Protein AF-A0A7J5RNW6-F1 (afdb_monomer_lite)

Radius of gyration: 23.26 Å; chains: 1; bounding box: 45×47×60 Å

Sequence (204 aa):
MGNYSLQKYKGTATRHTCPKCGDRHSFVYYVDENNVPLHPSVGRCNHESGCGYHYTPKEYFQEHPEHRTTNDFSFDRQRAEQKKVKQQSKPTAIGYIPPHYVEKSQSERSNFFRFLFTLLTSYYGDKAKEVLKRLLEEYRLGATRDGSVIFWQIDRTGKVRTGKVMQYNPEDGHRIKGGQTSAVNWIHSILKKQRVLAEDWQLS

Organism: Phocaeicola vulgatus (NCBI:txid821)

Secondary structure (DSSP, 8-state):
----EEPPP-SGGG-B--TTT--TT-EEEEE-TTS-BS-TT-EEES-TTTT--EE-HHHHHHH-GGGS--------S--------------PPPP-B-THHHHHHB-TTSHHHHHHHHHHHHHHGGGHHHHHHHHHHHTT-EE-TTS-EEEEEE-TTS-EEEEEEE-B-TTT-PBP--STT-S--BHHHHHHHTTSS-TT----

Structure (mmCIF, N/CA/C/O backbone):
data_AF-A0A7J5RNW6-F1
#
_entry.id   AF-A0A7J5RNW6-F1
#
loop_
_atom_site.group_PDB
_atom_site.id
_atom_site.type_symbol
_atom_site.label_atom_id
_atom_site.label_alt_id
_atom_site.label_comp_id
_atom_site.label_asym_id
_atom_site.label_entity_id
_atom_site.label_seq_id
_atom_site.pdbx_PDB_ins_code
_atom_site.Cartn_x
_atom_site.Cartn_y
_atom_site.Cartn_z
_atom_site.occupancy
_atom_site.B_iso_or_equiv
_atom_site.auth_seq_id
_atom_site.auth_comp_id
_atom_site.auth_asym_id
_atom_site.auth_atom_id
_atom_site.pdbx_PDB_model_num
ATOM 1 N N . MET A 1 1 ? 25.479 -2.190 -27.897 1.00 54.31 1 MET A N 1
ATOM 2 C CA . MET A 1 1 ? 24.777 -1.094 -27.191 1.00 54.31 1 MET A CA 1
ATOM 3 C C . MET A 1 1 ? 25.380 -0.981 -25.805 1.00 54.31 1 MET A C 1
ATOM 5 O O . MET A 1 1 ? 25.435 -1.999 -25.127 1.00 54.31 1 MET A O 1
ATOM 9 N N . GLY A 1 2 ? 25.873 0.200 -25.422 1.00 62.69 2 GLY A N 1
ATOM 10 C CA . GLY A 1 2 ? 26.336 0.437 -24.051 1.00 62.69 2 GLY A CA 1
ATOM 11 C C . GLY A 1 2 ? 25.192 0.230 -23.057 1.00 62.69 2 GLY A C 1
ATOM 12 O O . GLY A 1 2 ? 24.031 0.494 -23.381 1.00 62.69 2 GLY A O 1
ATOM 13 N N . ASN A 1 3 ? 25.500 -0.303 -21.879 1.00 82.00 3 ASN A N 1
ATOM 14 C CA . ASN A 1 3 ? 24.497 -0.566 -20.858 1.00 82.00 3 ASN A CA 1
ATOM 15 C C . ASN A 1 3 ? 24.204 0.734 -20.092 1.00 82.00 3 ASN A C 1
ATOM 17 O O . ASN A 1 3 ? 25.040 1.207 -19.328 1.00 82.00 3 ASN A O 1
ATOM 21 N N . TYR A 1 4 ? 23.029 1.328 -20.316 1.00 89.06 4 TYR A N 1
ATOM 22 C CA . TYR A 1 4 ? 22.599 2.539 -19.613 1.00 89.06 4 TYR A CA 1
ATOM 23 C C . TYR A 1 4 ? 21.701 2.181 -18.431 1.00 89.06 4 TYR A C 1
ATOM 25 O O . TYR A 1 4 ? 20.749 1.408 -18.564 1.00 89.06 4 TYR A O 1
ATOM 33 N N . SER A 1 5 ? 21.955 2.794 -17.279 1.00 91.06 5 SER A N 1
ATOM 34 C CA . SER A 1 5 ? 21.171 2.586 -16.058 1.00 91.06 5 SER A CA 1
ATOM 35 C C . SER A 1 5 ? 20.744 3.915 -15.441 1.00 91.06 5 SER A C 1
ATOM 37 O O . SER A 1 5 ? 21.334 4.955 -15.716 1.00 91.06 5 SER A O 1
ATOM 39 N N . LEU A 1 6 ? 19.686 3.911 -14.628 1.00 92.38 6 LEU A N 1
ATOM 40 C CA . LEU A 1 6 ? 19.272 5.124 -13.920 1.00 92.38 6 LEU A CA 1
ATOM 41 C C . LEU A 1 6 ? 20.334 5.518 -12.887 1.00 92.38 6 LEU A C 1
ATOM 43 O O . LEU A 1 6 ? 20.787 4.680 -12.102 1.00 92.38 6 LEU A O 1
ATOM 47 N N . GLN A 1 7 ? 20.687 6.804 -12.864 1.00 91.69 7 GLN A N 1
ATOM 48 C CA . GLN A 1 7 ? 21.681 7.350 -11.946 1.00 91.69 7 GLN A CA 1
ATOM 49 C C . GLN A 1 7 ? 21.338 7.006 -10.487 1.00 91.69 7 GLN A C 1
ATOM 51 O O . GLN A 1 7 ? 20.263 7.334 -9.969 1.00 91.69 7 GLN A O 1
ATOM 56 N N . LYS A 1 8 ? 22.280 6.356 -9.795 1.00 91.31 8 LYS A N 1
ATOM 57 C CA . LYS A 1 8 ? 22.130 6.009 -8.376 1.00 91.31 8 LYS A CA 1
ATOM 58 C C . LYS A 1 8 ? 22.045 7.275 -7.520 1.00 91.31 8 LYS A C 1
ATOM 60 O O . LYS A 1 8 ? 22.707 8.272 -7.794 1.00 91.31 8 LYS A O 1
ATOM 65 N N . TYR A 1 9 ? 21.248 7.221 -6.454 1.00 89.44 9 TYR A N 1
ATOM 66 C CA . TYR A 1 9 ? 21.117 8.339 -5.521 1.00 89.44 9 TYR A CA 1
ATOM 67 C C . TYR A 1 9 ? 22.409 8.546 -4.722 1.00 89.44 9 TYR A C 1
ATOM 69 O O . TYR A 1 9 ? 22.852 7.630 -4.031 1.00 89.44 9 TYR A O 1
ATOM 77 N N . LYS A 1 10 ? 22.982 9.752 -4.788 1.00 87.75 10 LYS A N 1
ATOM 78 C CA . LYS A 1 10 ? 24.096 10.204 -3.930 1.00 87.75 10 LYS A CA 1
ATOM 79 C C . LYS A 1 10 ? 23.797 11.558 -3.266 1.00 87.75 10 LYS A C 1
ATOM 81 O O . LYS A 1 10 ? 24.707 12.326 -2.984 1.00 87.75 10 LYS A O 1
ATOM 86 N N . GLY A 1 11 ? 22.515 11.863 -3.053 1.00 85.00 11 GLY A N 1
ATOM 87 C CA . GLY A 1 11 ? 22.039 13.140 -2.510 1.00 85.00 11 GLY A CA 1
ATOM 88 C C . GLY A 1 11 ? 21.318 14.009 -3.543 1.00 85.00 11 GLY A C 1
ATOM 89 O O . GLY A 1 11 ? 21.150 13.622 -4.704 1.00 85.00 11 GLY A O 1
ATOM 90 N N . THR A 1 12 ? 20.897 15.201 -3.122 1.00 82.75 12 THR A N 1
ATOM 91 C CA . THR A 1 12 ? 20.082 16.145 -3.911 1.00 82.75 12 THR A CA 1
ATOM 92 C C . THR A 1 12 ? 20.750 16.587 -5.214 1.00 82.75 12 THR A C 1
ATOM 94 O O . THR A 1 12 ? 20.056 16.853 -6.188 1.00 82.75 12 THR A O 1
ATOM 97 N N . ALA A 1 13 ? 22.085 16.573 -5.280 1.00 84.06 13 ALA A N 1
ATOM 98 C CA . ALA A 1 13 ? 22.847 16.863 -6.499 1.00 84.06 13 ALA A CA 1
ATOM 99 C C . ALA A 1 13 ? 22.660 15.810 -7.616 1.00 84.06 13 ALA A C 1
ATOM 101 O O . ALA A 1 13 ? 22.862 16.105 -8.787 1.00 84.06 13 ALA A O 1
ATOM 102 N N . THR A 1 14 ? 22.239 14.585 -7.273 1.00 85.88 14 THR A N 1
ATOM 103 C CA . THR A 1 14 ? 21.897 13.519 -8.246 1.00 85.88 14 THR A CA 1
ATOM 104 C C . THR A 1 14 ? 20.421 13.528 -8.644 1.00 85.88 14 THR A C 1
ATOM 106 O O . THR A 1 14 ? 19.877 12.532 -9.134 1.00 85.88 14 THR A O 1
ATOM 109 N N . ARG A 1 15 ? 19.730 14.628 -8.347 1.00 92.62 15 ARG A N 1
ATOM 110 C CA . ARG A 1 15 ? 18.325 14.834 -8.649 1.00 92.62 15 ARG A CA 1
ATOM 111 C C . ARG A 1 15 ? 18.183 16.158 -9.376 1.00 92.62 15 ARG A C 1
ATOM 113 O O . ARG A 1 15 ? 18.442 17.221 -8.818 1.00 92.62 15 ARG A O 1
ATOM 120 N N . HIS A 1 16 ? 17.753 16.060 -10.620 1.00 93.50 16 HIS A N 1
ATOM 121 C CA . HIS A 1 16 ? 17.748 17.150 -11.583 1.00 93.50 16 HIS A CA 1
ATOM 122 C C . HIS A 1 16 ? 16.344 17.717 -11.751 1.00 93.50 16 HIS A C 1
ATOM 124 O O . HIS A 1 16 ? 15.370 17.208 -11.187 1.00 93.50 16 HIS A O 1
ATOM 130 N N . THR A 1 17 ? 16.242 18.787 -12.524 1.00 93.94 17 THR A N 1
ATOM 131 C CA . THR A 1 17 ? 14.961 19.393 -12.876 1.00 93.94 17 THR A CA 1
ATOM 132 C C . THR A 1 17 ? 14.286 18.579 -13.971 1.00 93.94 17 THR A C 1
ATOM 134 O O . THR A 1 17 ? 14.908 18.258 -14.982 1.00 93.94 17 THR A O 1
ATOM 137 N N . CYS A 1 18 ? 13.013 18.231 -13.785 1.00 93.44 18 CYS A N 1
ATOM 138 C CA . CYS A 1 18 ? 12.274 17.503 -14.812 1.00 93.44 18 CYS A CA 1
ATOM 139 C C . CYS A 1 18 ? 11.969 18.416 -16.011 1.00 93.44 18 CYS A C 1
ATOM 141 O O . CYS A 1 18 ? 11.367 19.471 -15.811 1.00 93.44 18 CYS A O 1
ATOM 143 N N . PRO A 1 19 ? 12.280 18.006 -17.255 1.00 91.00 19 PRO A N 1
ATOM 144 C CA . PRO A 1 19 ? 11.994 18.820 -18.438 1.00 91.00 19 PRO A CA 1
ATOM 145 C C . PRO A 1 19 ? 10.489 18.976 -18.713 1.00 91.00 19 PRO A C 1
ATOM 147 O O . PRO A 1 19 ? 10.087 19.940 -19.353 1.00 91.00 19 PRO A O 1
ATOM 150 N N . LYS A 1 20 ? 9.645 18.057 -18.217 1.00 91.44 20 LYS A N 1
ATOM 151 C CA . LYS A 1 20 ? 8.188 18.104 -18.417 1.00 91.44 20 LYS A CA 1
ATOM 152 C C . LYS A 1 20 ? 7.463 18.970 -17.388 1.00 91.44 20 LYS A C 1
ATOM 154 O O . LYS A 1 20 ? 6.591 19.739 -17.764 1.00 91.44 20 LYS A O 1
ATOM 159 N N . CYS A 1 21 ? 7.766 18.817 -16.096 1.00 91.00 21 CYS A N 1
ATOM 160 C CA . CYS A 1 21 ? 7.035 19.526 -15.036 1.00 91.00 21 CYS A CA 1
ATOM 161 C C . CYS A 1 21 ? 7.826 20.655 -14.368 1.00 91.00 21 CYS A C 1
ATOM 163 O O . CYS A 1 21 ? 7.288 21.310 -13.484 1.00 91.00 21 CYS A O 1
ATOM 165 N N . GLY A 1 22 ? 9.096 20.863 -14.732 1.00 89.50 22 GLY A N 1
ATOM 166 C CA . GLY A 1 22 ? 9.943 21.923 -14.173 1.00 89.50 22 GLY A CA 1
ATOM 167 C C . GLY A 1 22 ? 10.317 21.740 -12.700 1.00 89.50 22 GLY A C 1
ATOM 168 O O . GLY A 1 22 ? 11.007 22.585 -12.134 1.00 89.50 22 GLY A O 1
ATOM 169 N N . ASP A 1 23 ? 9.884 20.646 -12.071 1.00 88.31 23 ASP A N 1
ATOM 170 C CA . ASP A 1 23 ? 10.113 20.426 -10.651 1.00 88.31 23 ASP A CA 1
ATOM 171 C C . ASP A 1 23 ? 11.573 20.060 -10.377 1.00 88.31 23 ASP A C 1
ATOM 173 O O . ASP A 1 23 ? 12.138 19.154 -11.008 1.00 88.31 23 ASP A O 1
ATOM 177 N N . ARG A 1 24 ? 12.177 20.775 -9.428 1.00 89.81 24 ARG A N 1
ATOM 178 C CA . ARG A 1 24 ? 13.587 20.619 -9.062 1.00 89.81 24 ARG A CA 1
ATOM 179 C C . ARG A 1 24 ? 13.753 19.351 -8.235 1.00 89.81 24 ARG A C 1
ATOM 181 O O . ARG A 1 24 ? 12.915 19.014 -7.413 1.00 89.81 24 ARG A O 1
ATOM 188 N N . HIS A 1 25 ? 14.863 18.649 -8.432 1.00 90.81 25 HIS A N 1
ATOM 189 C CA . HIS A 1 25 ? 15.181 17.417 -7.703 1.00 90.81 25 HIS A CA 1
ATOM 190 C C . HIS A 1 25 ? 14.196 16.246 -7.898 1.00 90.81 25 HIS A C 1
ATOM 192 O O . HIS A 1 25 ? 14.199 15.278 -7.131 1.00 90.81 25 HIS A O 1
ATOM 198 N N . SER A 1 26 ? 13.403 16.273 -8.965 1.00 90.00 26 SER A N 1
ATOM 199 C CA . SER A 1 26 ? 12.464 15.198 -9.293 1.00 90.00 26 SER A CA 1
ATOM 200 C C . SER A 1 26 ? 12.965 14.272 -10.396 1.00 90.00 26 SER A C 1
ATOM 202 O O . SER A 1 26 ? 12.378 13.213 -10.600 1.00 90.00 26 SER A O 1
ATOM 204 N N . PHE A 1 27 ? 14.035 14.631 -11.107 1.00 94.75 27 PHE A N 1
ATOM 205 C CA . PHE A 1 27 ? 14.460 13.941 -12.322 1.00 94.75 27 PHE A CA 1
ATOM 206 C C . PHE A 1 27 ? 15.761 13.154 -12.151 1.00 94.75 27 PHE A C 1
ATOM 208 O O . PHE A 1 27 ? 16.688 13.590 -11.468 1.00 94.75 27 PHE A O 1
ATOM 215 N N . VAL A 1 28 ? 15.831 11.980 -12.778 1.00 94.56 28 VAL A N 1
ATOM 216 C CA . VAL A 1 28 ? 16.979 11.064 -12.727 1.00 94.56 28 VAL A CA 1
ATOM 217 C C . VAL A 1 28 ? 17.403 10.713 -14.147 1.00 94.56 28 VAL A C 1
ATOM 219 O O . VAL A 1 28 ? 16.604 10.149 -14.890 1.00 94.56 28 VAL A O 1
ATOM 222 N N . TYR A 1 29 ? 18.652 11.003 -14.515 1.00 94.62 29 TYR A N 1
ATOM 223 C CA . TYR A 1 29 ? 19.174 10.682 -15.846 1.00 94.62 29 TYR A CA 1
ATOM 224 C C . TYR A 1 29 ? 19.464 9.191 -16.022 1.00 94.62 29 TYR A C 1
ATOM 226 O O . TYR A 1 29 ? 19.782 8.484 -15.059 1.00 94.62 29 TYR A O 1
ATOM 234 N N . TYR A 1 30 ? 19.428 8.735 -17.274 1.00 93.50 30 TYR A N 1
ATOM 235 C CA . TYR A 1 30 ? 20.145 7.526 -17.666 1.00 93.50 30 TYR A CA 1
ATOM 236 C C . TYR A 1 30 ? 21.622 7.846 -17.869 1.00 93.50 30 TYR A C 1
ATOM 238 O O . TYR A 1 30 ? 21.968 8.766 -18.610 1.00 93.50 30 TYR A O 1
ATOM 246 N N . VAL A 1 31 ? 22.476 7.072 -17.211 1.00 91.44 31 VAL A N 1
ATOM 247 C CA . VAL A 1 31 ? 23.929 7.209 -17.253 1.00 91.44 31 VAL A CA 1
ATOM 248 C C . VAL A 1 31 ? 24.577 5.929 -17.767 1.00 91.44 31 VAL A C 1
ATOM 250 O O . VAL A 1 31 ? 24.007 4.841 -17.626 1.00 91.44 31 VAL A O 1
ATOM 253 N N . ASP A 1 32 ? 25.749 6.065 -18.374 1.00 87.62 32 ASP A N 1
ATOM 254 C CA . ASP A 1 32 ? 26.585 4.942 -18.794 1.00 87.62 32 ASP A CA 1
ATOM 255 C C . ASP A 1 32 ? 27.354 4.307 -17.612 1.00 87.62 32 ASP A C 1
ATOM 257 O O . ASP A 1 32 ? 27.144 4.638 -16.439 1.00 87.62 32 ASP A O 1
ATOM 261 N N . GLU A 1 33 ? 28.269 3.387 -17.921 1.00 86.88 33 GLU A N 1
ATOM 262 C CA . GLU A 1 33 ? 29.123 2.706 -16.938 1.00 86.88 33 GLU A CA 1
ATOM 263 C C . GLU A 1 33 ? 30.035 3.675 -16.157 1.00 86.88 33 GLU A C 1
ATOM 265 O O . GLU A 1 33 ? 30.365 3.417 -14.997 1.00 86.88 33 GLU A O 1
ATOM 270 N N . ASN A 1 34 ? 30.359 4.834 -16.738 1.00 85.50 34 ASN A N 1
ATOM 271 C CA . ASN A 1 34 ? 31.184 5.884 -16.141 1.00 85.50 34 ASN A CA 1
ATOM 272 C C . ASN A 1 34 ? 30.359 6.947 -15.385 1.00 85.50 34 ASN A C 1
ATOM 274 O O . ASN A 1 34 ? 30.915 7.936 -14.911 1.00 85.50 34 ASN A O 1
ATOM 278 N N . ASN A 1 35 ? 29.047 6.740 -15.205 1.00 83.88 35 ASN A N 1
ATOM 279 C CA . ASN A 1 35 ? 28.091 7.715 -14.655 1.00 83.88 35 ASN A CA 1
ATOM 280 C C . ASN A 1 35 ? 27.920 8.998 -15.495 1.00 83.88 35 ASN A C 1
ATOM 282 O O . ASN A 1 35 ? 27.448 10.011 -14.969 1.00 83.88 35 ASN A O 1
ATOM 286 N N . VAL A 1 36 ? 28.243 8.963 -16.787 1.00 86.00 36 VAL A N 1
ATOM 287 C CA . VAL A 1 36 ? 28.020 10.088 -17.700 1.00 86.00 36 VAL A CA 1
ATOM 288 C C . VAL A 1 36 ? 26.573 10.042 -18.210 1.00 86.00 36 VAL A C 1
ATOM 290 O O . VAL A 1 36 ? 26.152 9.009 -18.738 1.00 86.00 36 VAL A O 1
ATOM 293 N N . PRO A 1 37 ? 25.773 11.115 -18.039 1.00 88.31 37 PRO A N 1
ATOM 294 C CA . PRO A 1 37 ? 24.414 11.179 -18.571 1.00 88.31 37 PRO A CA 1
ATOM 295 C C . PRO A 1 37 ? 24.394 11.079 -20.094 1.00 88.31 37 PRO A C 1
ATOM 297 O O . PRO A 1 37 ? 25.172 11.753 -20.761 1.00 88.31 37 PRO A O 1
ATOM 300 N N . LEU A 1 38 ? 23.464 10.291 -20.639 1.00 87.06 38 LEU A N 1
ATOM 301 C CA . LEU A 1 38 ? 23.291 10.176 -22.088 1.00 87.06 38 LEU A CA 1
ATOM 302 C C . LEU A 1 38 ? 22.853 11.510 -22.709 1.00 87.06 38 LEU A C 1
ATOM 304 O O . LEU A 1 38 ? 23.445 11.970 -23.678 1.00 87.06 38 LEU A O 1
ATOM 308 N N . HIS A 1 39 ? 21.815 12.127 -22.144 1.00 87.50 39 HIS A N 1
ATOM 309 C CA . HIS A 1 39 ? 21.319 13.433 -22.565 1.00 87.50 39 HIS A CA 1
ATOM 310 C C . HIS A 1 39 ? 20.449 14.049 -21.447 1.00 87.50 39 HIS A C 1
ATOM 312 O O . HIS A 1 39 ? 19.759 13.296 -20.752 1.00 87.50 39 HIS A O 1
ATOM 318 N N . PRO A 1 40 ? 20.408 15.386 -21.267 1.00 88.12 40 PRO A N 1
ATOM 319 C CA . PRO A 1 40 ? 19.617 16.034 -20.211 1.00 88.12 40 PRO A CA 1
ATOM 320 C C . PRO A 1 40 ? 18.101 15.796 -20.280 1.00 88.12 40 PRO A C 1
ATOM 322 O O . PRO A 1 40 ? 17.401 15.998 -19.293 1.00 88.12 40 PRO A O 1
ATOM 325 N N . SER A 1 41 ? 17.559 15.363 -21.420 1.00 88.56 41 SER A N 1
ATOM 326 C CA . SER A 1 41 ? 16.145 14.968 -21.515 1.00 88.56 41 SER A CA 1
ATOM 327 C C . SER A 1 41 ? 15.906 13.483 -21.218 1.00 88.56 41 SER A C 1
ATOM 329 O O . SER A 1 41 ? 14.767 13.109 -20.934 1.00 88.56 41 SER A O 1
ATOM 331 N N . VAL A 1 42 ? 16.943 12.636 -21.258 1.00 91.75 42 VAL A N 1
ATOM 332 C CA . VAL A 1 42 ? 16.826 11.172 -21.150 1.00 91.75 42 VAL A CA 1
ATOM 333 C C . VAL A 1 42 ? 16.927 10.749 -19.691 1.00 91.75 42 VAL A C 1
ATOM 335 O O . VAL A 1 42 ? 17.981 10.802 -19.054 1.00 91.75 42 VAL A O 1
ATOM 338 N N . GLY A 1 43 ? 15.806 10.301 -19.142 1.00 93.19 43 GLY A N 1
ATOM 339 C CA . GLY A 1 43 ? 15.684 10.014 -17.724 1.00 93.19 43 GLY A CA 1
ATOM 340 C C . GLY A 1 43 ? 14.248 9.770 -17.293 1.00 93.19 43 GLY A C 1
ATOM 341 O O . GLY A 1 43 ? 13.337 9.651 -18.112 1.00 93.19 43 GLY A O 1
ATOM 342 N N . ARG A 1 44 ? 14.037 9.701 -15.981 1.00 95.12 44 ARG A N 1
ATOM 343 C CA . ARG A 1 44 ? 12.735 9.430 -15.368 1.00 95.12 44 ARG A CA 1
ATOM 344 C C . ARG A 1 44 ? 12.432 10.424 -14.253 1.00 95.12 44 ARG A C 1
ATOM 346 O O . ARG A 1 44 ? 13.300 10.740 -13.441 1.00 95.12 44 ARG A O 1
ATOM 353 N N . CYS A 1 45 ? 11.200 1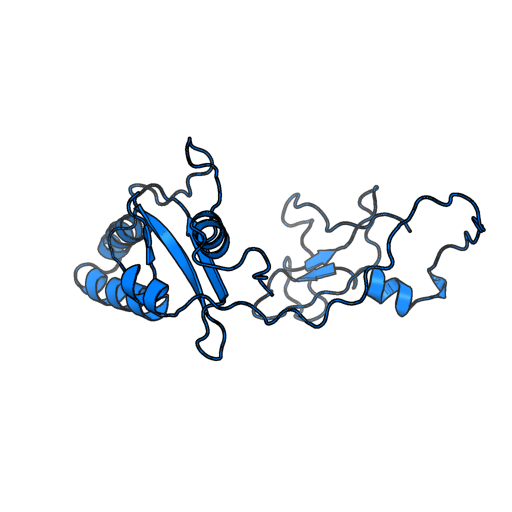0.918 -14.221 1.00 94.44 45 CYS A N 1
ATOM 354 C CA . CYS A 1 45 ? 10.679 11.749 -13.144 1.00 94.44 45 CYS A CA 1
ATOM 355 C C . CYS A 1 45 ? 10.134 10.874 -12.008 1.00 94.44 45 CYS A C 1
ATOM 357 O O . CYS A 1 45 ? 9.436 9.890 -12.247 1.00 94.44 45 CYS A O 1
ATOM 359 N N . ASN A 1 46 ? 10.413 11.270 -10.768 1.00 90.56 46 ASN A N 1
ATOM 360 C CA . ASN A 1 46 ? 9.966 10.589 -9.555 1.00 90.56 46 ASN A CA 1
ATOM 361 C C . ASN A 1 46 ? 8.469 10.803 -9.273 1.00 90.56 46 ASN A C 1
ATOM 363 O O . ASN A 1 46 ? 7.866 10.021 -8.542 1.00 90.56 46 ASN A O 1
ATOM 367 N N . HIS A 1 47 ? 7.847 11.832 -9.857 1.00 87.19 47 HIS A N 1
ATOM 368 C CA . HIS A 1 47 ? 6.404 12.065 -9.769 1.00 87.19 47 HIS A CA 1
ATOM 369 C C . HIS A 1 47 ? 5.636 11.130 -10.709 1.00 87.19 47 HIS A C 1
ATOM 371 O O . HIS A 1 47 ? 4.987 11.586 -11.650 1.00 87.19 47 HIS A O 1
ATOM 377 N N . GLU A 1 48 ? 5.709 9.821 -10.463 1.00 82.88 48 GLU A N 1
ATOM 378 C CA . GLU A 1 48 ? 5.110 8.791 -11.324 1.00 82.88 48 GLU A CA 1
ATOM 379 C C . GLU A 1 48 ? 3.589 8.961 -11.468 1.00 82.88 48 GLU A C 1
ATOM 381 O O . GLU A 1 48 ? 3.067 8.859 -12.573 1.00 82.88 48 GLU A O 1
ATOM 386 N N . SER A 1 49 ? 2.887 9.305 -10.382 1.00 75.44 49 SER A N 1
ATOM 387 C CA . SER A 1 49 ? 1.428 9.500 -10.387 1.00 75.44 49 SER A CA 1
ATOM 388 C C . SER A 1 49 ? 0.969 10.838 -10.978 1.00 75.44 49 SER A C 1
ATOM 390 O O . SER A 1 49 ? -0.203 10.974 -11.315 1.00 75.44 49 SER A O 1
ATOM 392 N N . GLY A 1 50 ? 1.859 11.831 -11.064 1.00 83.38 50 GLY A N 1
ATOM 393 C CA . GLY A 1 50 ? 1.526 13.182 -11.527 1.00 83.38 50 GLY A CA 1
ATOM 394 C C . GLY A 1 50 ? 2.125 13.493 -12.895 1.00 83.38 50 GLY A C 1
ATOM 395 O O . GLY A 1 50 ? 1.418 13.629 -13.887 1.00 83.38 50 GLY A O 1
ATOM 396 N N . CYS A 1 51 ? 3.452 13.602 -12.949 1.00 89.81 51 CYS A N 1
ATOM 397 C CA . CYS A 1 51 ? 4.184 13.945 -14.164 1.00 89.81 51 CYS A CA 1
ATOM 398 C C . CYS A 1 51 ? 4.355 12.733 -15.093 1.00 89.81 51 CYS A C 1
ATOM 400 O O . CYS A 1 51 ? 4.141 12.840 -16.307 1.00 89.81 51 CYS A O 1
ATOM 402 N N . GLY A 1 52 ? 4.770 11.594 -14.528 1.00 87.06 52 GLY A N 1
ATOM 403 C CA . GLY A 1 52 ? 4.987 10.335 -15.245 1.00 87.06 52 GLY A CA 1
ATOM 404 C C . GLY A 1 52 ? 6.042 10.391 -16.355 1.00 87.06 52 GLY A C 1
ATOM 405 O O . GLY A 1 52 ? 6.109 9.474 -17.165 1.00 87.06 52 GLY A O 1
ATOM 406 N N . TYR A 1 53 ? 6.840 11.461 -16.444 1.00 91.94 53 TYR A N 1
ATOM 407 C CA . TYR A 1 53 ? 7.815 11.621 -17.522 1.00 91.94 53 TYR A CA 1
ATOM 408 C C . TYR A 1 53 ? 8.897 10.539 -17.455 1.00 91.94 53 TYR A C 1
ATOM 410 O O . TYR A 1 53 ? 9.579 10.397 -16.437 1.00 91.94 53 TYR A O 1
ATOM 418 N N . HIS A 1 54 ? 9.067 9.803 -18.549 1.00 95.00 54 HIS A N 1
ATOM 419 C CA . HIS A 1 54 ? 10.097 8.786 -18.714 1.00 95.00 54 HIS A CA 1
ATOM 420 C C . HIS A 1 54 ? 10.518 8.769 -20.178 1.00 95.00 54 HIS A C 1
ATOM 422 O O . HIS A 1 54 ? 9.701 8.479 -21.041 1.00 95.00 54 HIS A O 1
ATOM 428 N N . TYR A 1 55 ? 11.776 9.105 -20.433 1.00 92.56 55 TYR A N 1
ATOM 429 C CA . TYR A 1 55 ? 12.383 9.034 -21.752 1.00 92.56 55 TYR A CA 1
ATOM 430 C C . TYR A 1 55 ? 13.605 8.125 -21.671 1.00 92.56 55 TYR A C 1
ATOM 432 O O . TYR A 1 55 ? 14.533 8.374 -20.895 1.00 92.56 55 TYR A O 1
ATOM 440 N N . THR A 1 56 ? 13.556 7.007 -22.387 1.00 90.31 56 THR A N 1
ATOM 441 C CA . THR A 1 56 ? 14.533 5.920 -22.291 1.00 90.31 56 THR A CA 1
ATOM 442 C C . THR A 1 56 ? 15.656 6.069 -23.320 1.00 90.31 56 THR A C 1
ATOM 444 O O . THR A 1 56 ? 15.448 6.630 -24.393 1.00 90.31 56 THR A O 1
ATOM 447 N N . PRO A 1 57 ? 16.841 5.477 -23.072 1.00 87.62 57 PRO A N 1
ATOM 448 C CA . PRO A 1 57 ? 17.912 5.417 -24.065 1.00 87.62 57 PRO A CA 1
ATOM 449 C C . PRO A 1 57 ? 17.463 4.768 -25.378 1.00 87.62 57 PRO A C 1
ATOM 451 O O . PRO A 1 57 ? 17.911 5.158 -26.448 1.00 87.62 57 PRO A O 1
ATOM 454 N N . LYS A 1 58 ? 16.551 3.788 -25.312 1.00 86.56 58 LYS A N 1
ATOM 455 C CA . LYS A 1 58 ? 16.016 3.122 -26.502 1.00 86.56 58 LYS A CA 1
ATOM 456 C C . LYS A 1 58 ? 15.237 4.092 -27.393 1.00 86.56 58 LYS A C 1
ATOM 458 O O . LYS A 1 58 ? 15.432 4.057 -28.602 1.00 86.56 58 LYS A O 1
ATOM 463 N N . GLU A 1 59 ? 14.379 4.920 -26.799 1.00 87.25 59 GLU A N 1
ATOM 464 C CA . GLU A 1 59 ? 13.622 5.950 -27.523 1.00 87.25 59 GLU A CA 1
ATOM 465 C C . GLU A 1 59 ? 14.574 7.008 -28.093 1.00 87.25 59 GLU A C 1
ATOM 467 O O . GLU A 1 59 ? 14.511 7.299 -29.283 1.00 87.25 59 GLU A O 1
ATOM 472 N N . TYR A 1 60 ? 15.555 7.454 -27.303 1.00 87.19 60 TYR A N 1
ATOM 473 C CA . TYR A 1 60 ? 16.588 8.388 -27.759 1.00 87.19 60 TYR A CA 1
ATOM 474 C C . TYR A 1 60 ? 17.356 7.880 -28.989 1.00 87.19 60 TYR A C 1
ATOM 476 O O . TYR A 1 60 ? 17.432 8.569 -29.998 1.00 87.19 60 TYR A O 1
ATOM 484 N N . PHE A 1 61 ? 17.866 6.643 -28.975 1.00 86.75 61 PHE A N 1
ATOM 485 C CA . PHE A 1 61 ? 18.586 6.064 -30.125 1.00 86.75 61 PHE A CA 1
ATOM 486 C C . PHE A 1 61 ? 17.681 5.648 -31.298 1.00 86.75 61 PHE A C 1
ATOM 488 O O . PHE A 1 61 ? 18.178 5.173 -32.326 1.00 86.75 61 PHE A O 1
ATOM 495 N N . GLN A 1 62 ? 16.361 5.717 -31.138 1.00 84.06 62 GLN A N 1
ATOM 496 C CA . GLN A 1 62 ? 15.409 5.542 -32.231 1.00 84.06 62 GLN A CA 1
ATOM 497 C C . GLN A 1 62 ? 15.144 6.876 -32.936 1.00 84.06 62 GLN A C 1
ATOM 499 O O . GLN A 1 62 ? 15.057 6.891 -34.160 1.00 84.06 62 GLN A O 1
ATOM 504 N N . GLU A 1 63 ? 15.056 7.964 -32.172 1.00 81.94 63 GLU A N 1
ATOM 505 C CA . GLU A 1 63 ? 14.820 9.327 -32.668 1.00 81.94 63 GLU A CA 1
ATOM 506 C C . GLU A 1 63 ? 16.101 10.026 -33.144 1.00 81.94 63 GLU A C 1
ATOM 508 O O . GLU A 1 63 ? 16.027 10.890 -34.011 1.00 81.94 63 GLU A O 1
ATOM 513 N N . HIS A 1 64 ? 17.263 9.580 -32.656 1.00 79.19 64 HIS A N 1
ATOM 514 C CA . HIS A 1 64 ? 18.590 10.068 -33.038 1.00 79.19 64 HIS A CA 1
ATOM 515 C C . HIS A 1 64 ? 19.476 8.948 -33.620 1.00 79.19 64 HIS A C 1
ATOM 517 O O . HIS A 1 64 ? 20.400 8.463 -32.947 1.00 79.19 64 HIS A O 1
ATOM 523 N N . PRO A 1 65 ? 19.203 8.472 -34.853 1.00 74.31 65 PRO A N 1
ATOM 524 C CA . PRO A 1 65 ? 20.004 7.436 -35.505 1.00 74.31 65 PRO A CA 1
ATOM 525 C C . PRO A 1 65 ? 21.486 7.808 -35.663 1.00 74.31 65 PRO A C 1
ATOM 527 O O . PRO A 1 65 ? 22.335 6.922 -35.627 1.00 74.31 65 PRO A O 1
ATOM 530 N N . GLU A 1 66 ? 21.803 9.098 -35.790 1.00 66.69 66 GLU A N 1
ATOM 531 C CA . GLU A 1 66 ? 23.150 9.670 -35.926 1.00 66.69 66 GLU A CA 1
ATOM 532 C C . GLU A 1 66 ? 24.031 9.484 -34.682 1.00 66.69 66 GLU A C 1
ATOM 534 O O . GLU A 1 66 ? 25.256 9.470 -34.778 1.00 66.69 66 GLU A O 1
ATOM 539 N N . HIS A 1 67 ? 23.412 9.280 -33.516 1.00 64.19 67 HIS A N 1
ATOM 540 C CA . HIS A 1 67 ? 24.100 9.000 -32.257 1.00 64.19 67 HIS A CA 1
ATOM 541 C C . HIS A 1 67 ? 24.279 7.494 -31.996 1.00 64.19 67 HIS A C 1
ATOM 543 O O . HIS A 1 67 ? 24.797 7.101 -30.945 1.00 64.19 67 HIS A O 1
ATOM 549 N N . ARG A 1 68 ? 23.882 6.625 -32.940 1.00 60.25 68 ARG A N 1
ATOM 550 C CA . ARG A 1 68 ? 24.266 5.210 -32.911 1.00 60.25 68 ARG A CA 1
ATOM 551 C C . ARG A 1 68 ? 25.725 5.109 -33.326 1.00 60.25 68 ARG A C 1
ATOM 553 O O . ARG A 1 68 ? 26.060 5.310 -34.487 1.00 60.25 68 ARG A O 1
ATOM 560 N N . THR A 1 69 ? 26.596 4.769 -32.382 1.00 49.75 69 THR A N 1
ATOM 561 C CA . THR A 1 69 ? 27.985 4.458 -32.710 1.00 49.75 69 THR A CA 1
ATOM 562 C C . THR A 1 69 ? 28.024 3.332 -33.741 1.00 49.75 69 THR A C 1
ATOM 564 O O . THR A 1 69 ? 27.504 2.234 -33.528 1.00 49.75 69 THR A O 1
ATOM 567 N N . THR A 1 70 ? 28.617 3.646 -34.888 1.00 45.16 70 THR A N 1
ATOM 568 C CA . THR A 1 70 ? 28.927 2.732 -35.979 1.00 45.16 70 THR A CA 1
ATOM 569 C C . THR A 1 70 ? 29.888 1.667 -35.466 1.00 45.16 70 THR A C 1
ATOM 571 O O . THR A 1 70 ? 31.091 1.886 -35.409 1.00 45.16 70 THR A O 1
ATOM 574 N N . ASN A 1 71 ? 29.357 0.527 -35.050 1.00 42.16 71 ASN A N 1
ATOM 575 C CA . ASN A 1 71 ? 30.086 -0.733 -35.023 1.00 42.16 71 ASN A CA 1
ATOM 576 C C . ASN A 1 71 ? 29.106 -1.805 -35.478 1.00 42.16 71 ASN A C 1
ATOM 578 O O . ASN A 1 71 ? 28.541 -2.563 -34.690 1.00 42.16 71 ASN A O 1
ATOM 582 N N . ASP A 1 72 ? 28.867 -1.774 -36.783 1.00 44.84 72 ASP A N 1
ATOM 583 C CA . ASP A 1 72 ? 28.313 -2.892 -37.513 1.00 44.84 72 ASP A CA 1
ATOM 584 C C . ASP A 1 72 ? 29.460 -3.881 -37.747 1.00 44.84 72 ASP A C 1
ATOM 586 O O . ASP A 1 72 ? 30.362 -3.627 -38.539 1.00 44.84 72 ASP A O 1
ATOM 590 N N . PHE A 1 73 ? 29.465 -4.976 -36.990 1.00 33.53 73 PHE A N 1
ATOM 591 C CA . PHE A 1 73 ? 30.135 -6.206 -37.392 1.00 33.53 73 PHE A CA 1
ATOM 592 C C . PHE A 1 73 ? 29.210 -7.376 -37.073 1.00 33.53 73 PHE A C 1
ATOM 594 O O . PHE A 1 73 ? 29.057 -7.813 -35.931 1.00 33.53 73 PHE A O 1
ATOM 601 N N . SER A 1 74 ? 28.579 -7.834 -38.147 1.00 40.84 74 SER A N 1
ATOM 602 C CA . SER A 1 74 ? 28.082 -9.173 -38.418 1.00 40.84 74 SER A CA 1
ATOM 603 C C . SER A 1 74 ? 28.684 -10.275 -37.542 1.00 40.84 74 SER A C 1
ATOM 605 O O . SER A 1 74 ? 29.877 -10.556 -37.609 1.00 40.84 74 SER A O 1
ATOM 607 N N . PHE A 1 75 ? 27.818 -11.008 -36.844 1.00 32.91 75 PHE A N 1
ATOM 608 C CA . PHE A 1 75 ? 27.987 -12.454 -36.711 1.00 32.91 75 PHE A CA 1
ATOM 609 C C . PHE A 1 75 ? 26.811 -13.123 -37.408 1.00 32.91 75 PHE A C 1
ATOM 611 O O . PHE A 1 75 ? 25.720 -13.289 -36.860 1.00 32.91 75 PHE A O 1
ATOM 618 N N . ASP A 1 76 ? 27.072 -13.440 -38.670 1.00 35.88 76 ASP A N 1
ATOM 619 C CA . ASP A 1 76 ? 26.310 -14.381 -39.463 1.00 35.88 76 ASP A CA 1
ATOM 620 C C . ASP A 1 76 ? 26.387 -15.783 -38.824 1.00 35.88 76 ASP A C 1
ATOM 622 O O . ASP A 1 76 ? 27.325 -16.127 -38.103 1.00 35.88 76 ASP A O 1
ATOM 626 N N . ARG A 1 77 ? 25.343 -16.564 -39.095 1.00 45.06 77 ARG A N 1
ATOM 627 C CA . ARG A 1 77 ? 25.230 -18.027 -39.015 1.00 45.06 77 ARG A CA 1
ATOM 628 C C . ARG A 1 77 ? 26.454 -18.804 -38.500 1.00 45.06 77 ARG A C 1
ATOM 630 O O . ARG A 1 77 ? 27.394 -19.039 -39.242 1.00 45.06 77 ARG A O 1
ATOM 637 N N . GLN A 1 78 ? 26.317 -19.386 -37.307 1.00 44.94 78 GLN A N 1
ATOM 638 C CA . GLN A 1 78 ? 26.394 -20.839 -37.044 1.00 44.94 78 GLN A CA 1
ATOM 639 C C . GLN A 1 78 ? 26.626 -21.094 -35.547 1.00 44.94 78 GLN A C 1
ATOM 641 O O . GLN A 1 78 ? 27.742 -21.290 -35.082 1.00 44.94 78 GLN A O 1
ATOM 646 N N . ARG A 1 79 ? 25.534 -21.205 -34.787 1.00 35.03 79 ARG A N 1
ATOM 647 C CA . ARG A 1 79 ? 25.418 -22.295 -33.813 1.00 35.03 79 ARG A CA 1
ATOM 648 C C . ARG A 1 79 ? 23.950 -22.645 -33.651 1.00 35.03 79 ARG A C 1
ATOM 650 O O . ARG A 1 79 ? 23.179 -21.977 -32.967 1.00 35.03 79 ARG A O 1
ATOM 657 N N . ALA A 1 80 ? 23.570 -23.674 -34.393 1.00 42.19 80 ALA A N 1
ATOM 658 C CA . ALA A 1 80 ? 22.316 -24.373 -34.246 1.00 42.19 80 ALA A CA 1
ATOM 659 C C . ALA A 1 80 ? 22.273 -25.037 -32.864 1.00 42.19 80 ALA A C 1
ATOM 661 O O . ALA A 1 80 ? 22.706 -26.166 -32.710 1.00 42.19 80 ALA A O 1
ATOM 662 N N . GLU A 1 81 ? 21.725 -24.342 -31.873 1.00 40.50 81 GLU A N 1
ATOM 663 C CA . GLU A 1 81 ? 21.109 -24.968 -30.704 1.00 40.50 81 GLU A CA 1
ATOM 664 C C .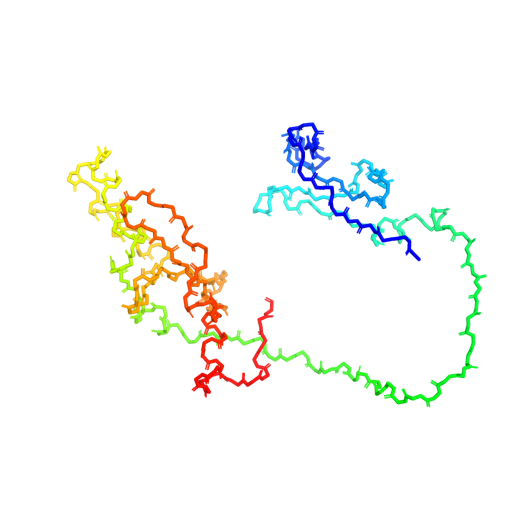 GLU A 1 81 ? 19.776 -24.259 -30.455 1.00 40.50 81 GLU A C 1
ATOM 666 O O . GLU A 1 81 ? 19.684 -23.237 -29.782 1.00 40.50 81 GLU A O 1
ATOM 671 N N . GLN A 1 82 ? 18.753 -24.768 -31.146 1.00 42.59 82 GLN A N 1
ATOM 672 C CA . GLN A 1 82 ? 17.325 -24.730 -30.818 1.00 42.59 82 GLN A CA 1
ATOM 673 C C . GLN A 1 82 ? 16.859 -23.656 -29.808 1.00 42.59 82 GLN A C 1
ATOM 675 O O . GLN A 1 82 ? 16.246 -23.969 -28.787 1.00 42.59 82 GLN A O 1
ATOM 680 N N . LYS A 1 83 ? 17.006 -22.363 -30.114 1.00 40.09 83 LYS A N 1
ATOM 681 C CA . LYS A 1 83 ? 16.096 -21.366 -29.537 1.00 40.09 83 LYS A CA 1
ATOM 682 C C . LYS A 1 83 ? 14.793 -21.462 -30.312 1.00 40.09 83 LYS A C 1
ATOM 684 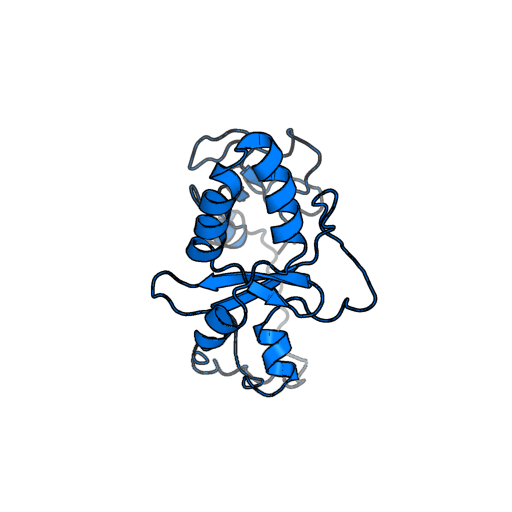O O . LYS A 1 83 ? 14.633 -20.819 -31.345 1.00 40.09 83 LYS A O 1
ATOM 689 N N . LYS A 1 84 ? 13.885 -22.312 -29.808 1.00 36.16 84 LYS A N 1
ATOM 690 C CA . LYS A 1 84 ? 12.460 -22.296 -30.162 1.00 36.16 84 LYS A CA 1
ATOM 691 C C . LYS A 1 84 ? 12.052 -20.841 -30.344 1.00 36.16 84 LYS A C 1
ATOM 693 O O . LYS A 1 84 ? 12.154 -20.057 -29.398 1.00 36.16 84 LYS A O 1
ATOM 698 N N . VAL A 1 85 ? 11.613 -20.506 -31.554 1.00 36.47 85 VAL A N 1
ATOM 699 C CA . VAL A 1 85 ? 10.799 -19.325 -31.823 1.00 36.47 85 VAL A CA 1
ATOM 700 C C . VAL A 1 85 ? 9.788 -19.273 -30.684 1.00 36.47 85 VAL A C 1
ATOM 702 O O . VAL A 1 85 ? 8.932 -20.156 -30.584 1.00 36.47 85 VAL A O 1
ATOM 705 N N . LYS A 1 86 ? 9.933 -18.316 -29.758 1.00 43.47 86 LYS A N 1
ATOM 706 C CA . LYS A 1 86 ? 8.839 -17.990 -28.850 1.00 43.47 86 LYS A CA 1
ATOM 707 C C . LYS A 1 86 ? 7.773 -17.439 -29.778 1.00 43.47 86 LYS A C 1
ATOM 709 O O . LYS A 1 86 ? 7.798 -16.261 -30.122 1.00 43.47 86 LYS A O 1
ATOM 714 N N . GLN A 1 87 ? 6.905 -18.339 -30.239 1.00 41.88 87 GLN A N 1
ATOM 715 C CA . GLN A 1 87 ? 5.577 -18.000 -30.707 1.00 41.88 87 GLN A CA 1
ATOM 716 C C . GLN A 1 87 ? 5.096 -16.902 -29.769 1.00 41.88 87 GLN A C 1
ATOM 718 O O . GLN A 1 87 ? 5.172 -17.075 -28.549 1.00 41.88 87 GLN A O 1
ATOM 7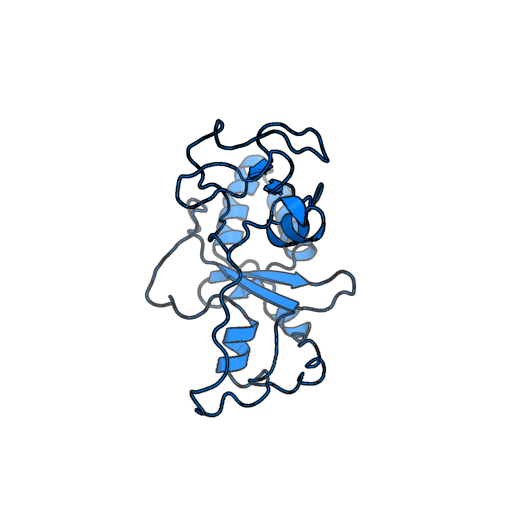23 N N . GLN A 1 88 ? 4.704 -15.758 -30.326 1.00 42.47 88 GLN A N 1
ATOM 724 C CA . GLN A 1 88 ? 3.897 -14.798 -29.594 1.00 42.47 88 GLN A CA 1
ATOM 725 C C . GLN A 1 88 ? 2.718 -15.597 -29.048 1.00 42.47 88 GLN A C 1
ATOM 727 O O . GLN A 1 88 ? 1.783 -15.934 -29.773 1.00 42.47 88 GLN A O 1
ATOM 732 N N . SER A 1 89 ? 2.825 -16.004 -27.783 1.00 49.19 89 SER A N 1
ATOM 733 C CA . SER A 1 89 ? 1.711 -16.565 -27.055 1.00 49.19 89 SER A CA 1
ATOM 734 C C . SER A 1 89 ? 0.643 -15.494 -27.136 1.00 49.19 89 SER A C 1
ATOM 736 O O . SER A 1 89 ? 0.919 -14.335 -26.808 1.00 49.19 89 SER A O 1
ATOM 738 N N . LYS A 1 90 ? -0.537 -15.876 -27.636 1.00 48.50 90 LYS A N 1
ATOM 739 C CA . LYS A 1 90 ? -1.767 -15.083 -27.543 1.00 48.50 90 LYS A CA 1
ATOM 740 C C . LYS A 1 90 ? -1.746 -14.320 -26.214 1.00 48.50 90 LYS A C 1
ATOM 742 O O . LYS A 1 90 ? -1.351 -14.952 -25.233 1.00 48.50 90 LYS A O 1
ATOM 747 N N . PRO A 1 91 ? -2.112 -13.025 -26.162 1.00 48.31 91 PRO A N 1
ATOM 748 C CA . PRO A 1 91 ? -2.085 -12.264 -24.918 1.00 48.31 91 PRO A CA 1
ATOM 749 C C . PRO A 1 91 ? -2.776 -13.088 -23.835 1.00 48.31 91 PRO A C 1
ATOM 751 O O . PRO A 1 91 ? -3.980 -13.339 -23.917 1.00 48.31 91 PRO A O 1
ATOM 754 N N . THR A 1 92 ? -1.983 -13.615 -22.898 1.00 54.69 92 THR A N 1
ATOM 755 C CA . THR A 1 92 ? -2.490 -14.454 -21.819 1.00 54.69 92 THR A CA 1
ATOM 756 C C . THR A 1 92 ? -3.495 -13.590 -21.084 1.00 54.69 92 THR A C 1
ATOM 758 O O . THR A 1 92 ? -3.175 -12.450 -20.739 1.00 54.69 92 THR A O 1
ATOM 761 N N . ALA A 1 93 ? -4.729 -14.075 -20.941 1.00 58.53 93 ALA A N 1
ATOM 762 C CA . ALA A 1 93 ? -5.795 -13.307 -20.316 1.00 58.53 93 ALA A CA 1
ATOM 763 C C . ALA A 1 93 ? -5.275 -12.742 -18.991 1.00 58.53 93 ALA A C 1
ATOM 765 O O . ALA A 1 93 ? -4.816 -13.502 -18.136 1.00 58.53 93 ALA A O 1
ATOM 766 N N . ILE A 1 94 ? -5.267 -11.411 -18.859 1.00 66.31 94 ILE A N 1
ATOM 767 C CA . ILE A 1 94 ? -4.726 -10.772 -17.663 1.00 66.31 94 ILE A CA 1
ATOM 768 C C . ILE A 1 94 ? -5.491 -11.323 -16.468 1.00 66.31 94 ILE A C 1
ATOM 770 O O . ILE A 1 94 ? -6.720 -11.244 -16.405 1.00 66.31 94 ILE A O 1
ATOM 774 N N . GLY A 1 95 ? -4.746 -11.910 -15.542 1.00 74.94 95 GLY A N 1
ATOM 775 C CA . GLY A 1 95 ? -5.324 -12.546 -14.388 1.00 74.94 95 GLY A CA 1
ATOM 776 C C . GLY A 1 95 ? -5.836 -11.506 -13.396 1.00 74.94 95 GLY A C 1
ATOM 777 O O . GLY A 1 95 ? -5.166 -10.514 -13.111 1.00 74.94 95 GLY A O 1
ATOM 778 N N . TYR A 1 96 ? -7.020 -11.745 -12.842 1.00 87.56 96 TYR A N 1
ATOM 779 C CA . TYR A 1 96 ? -7.573 -10.952 -11.747 1.00 87.56 96 TYR A CA 1
ATOM 780 C C . TYR A 1 96 ? -7.746 -11.828 -10.513 1.00 87.56 96 TYR A C 1
ATOM 782 O O . TYR A 1 96 ? -8.015 -13.025 -10.624 1.00 87.56 96 TYR A O 1
ATOM 790 N N . ILE A 1 97 ? -7.576 -11.234 -9.336 1.00 88.25 97 ILE A N 1
ATOM 791 C CA . ILE A 1 97 ? -7.913 -11.879 -8.069 1.00 88.25 97 ILE A CA 1
ATOM 792 C C . ILE A 1 97 ? -9.406 -11.640 -7.803 1.00 88.25 97 ILE A C 1
ATOM 794 O O . ILE A 1 97 ? -9.888 -10.522 -7.993 1.00 88.25 97 ILE A O 1
ATOM 798 N N . PRO A 1 98 ? -10.165 -12.652 -7.358 1.00 87.19 98 PRO A N 1
ATOM 799 C CA . PRO A 1 98 ? -11.552 -12.447 -6.965 1.00 87.19 98 PRO A CA 1
ATOM 800 C C . PRO A 1 98 ? -11.696 -11.384 -5.852 1.00 87.19 98 PRO A C 1
ATOM 802 O O . PRO A 1 98 ? -10.982 -11.470 -4.847 1.00 87.19 98 PRO A O 1
ATOM 805 N N . PRO A 1 99 ? -12.634 -10.421 -5.969 1.00 89.00 99 PRO A N 1
ATOM 806 C CA . PRO A 1 99 ? -12.824 -9.352 -4.980 1.00 89.00 99 PRO A CA 1
ATOM 807 C C . PRO A 1 99 ? -13.070 -9.830 -3.546 1.00 89.00 99 PRO A C 1
ATOM 809 O O . PRO A 1 99 ? -12.628 -9.175 -2.606 1.00 89.00 99 PRO A O 1
ATOM 812 N N . HIS A 1 100 ? -13.665 -11.014 -3.362 1.00 91.94 100 HIS A N 1
ATOM 813 C CA . HIS A 1 100 ? -13.927 -11.576 -2.033 1.00 91.94 100 HIS A CA 1
ATOM 814 C C . HIS A 1 100 ? -12.657 -11.755 -1.179 1.00 91.94 100 HIS A C 1
ATOM 816 O O . HIS A 1 100 ? -12.740 -11.795 0.047 1.00 91.94 100 HIS A O 1
ATOM 822 N N . TYR A 1 101 ? -11.466 -11.859 -1.786 1.00 91.56 101 TYR A N 1
ATOM 823 C CA . TYR A 1 101 ? -10.211 -11.882 -1.029 1.00 91.56 101 TYR A CA 1
ATOM 824 C C . TYR A 1 101 ? -9.912 -10.541 -0.357 1.00 91.56 101 TYR A C 1
ATOM 826 O O . TYR A 1 101 ? -9.374 -10.532 0.749 1.00 91.56 101 TYR A O 1
ATOM 834 N N . VAL A 1 102 ? -10.280 -9.429 -0.998 1.00 93.19 102 VAL A N 1
ATOM 835 C CA . VAL A 1 102 ? -10.167 -8.085 -0.423 1.00 93.19 102 VAL A CA 1
ATOM 836 C C . VAL A 1 102 ? -11.083 -7.992 0.788 1.00 93.19 102 VAL A C 1
ATOM 838 O O . VAL A 1 102 ? -10.597 -7.762 1.893 1.00 93.19 102 VAL A O 1
ATOM 841 N N . GLU A 1 103 ? -12.370 -8.286 0.591 1.00 92.62 103 GLU A N 1
ATOM 842 C CA . GLU A 1 103 ? -13.416 -8.237 1.621 1.00 92.62 103 GLU A CA 1
ATOM 843 C C . GLU A 1 103 ? -13.065 -9.109 2.829 1.00 92.62 103 GLU A C 1
ATOM 845 O O . GLU A 1 103 ? -13.046 -8.638 3.962 1.00 92.62 103 GLU A O 1
ATOM 850 N N . LYS A 1 104 ? -12.686 -10.369 2.589 1.00 92.56 104 LYS A N 1
ATOM 851 C CA . LYS A 1 104 ? -12.320 -11.315 3.651 1.00 92.56 104 LYS A CA 1
ATOM 852 C C . LYS A 1 104 ? -11.077 -10.888 4.429 1.00 92.56 104 LYS A C 1
ATOM 854 O O . LYS A 1 104 ? -10.928 -11.252 5.593 1.00 92.56 104 LYS A O 1
ATOM 859 N N . SER A 1 105 ? -10.148 -10.199 3.769 1.00 93.38 105 SER A N 1
ATOM 860 C CA . SER A 1 105 ? -8.904 -9.762 4.400 1.00 93.38 105 SER A CA 1
ATOM 861 C C . SER A 1 105 ? -9.037 -8.446 5.155 1.00 93.38 105 SER A C 1
ATOM 863 O O . SER A 1 105 ? -8.180 -8.166 5.991 1.00 93.38 105 SER A O 1
ATOM 865 N N . GLN A 1 106 ? -10.061 -7.638 4.860 1.00 94.19 106 GLN A N 1
ATOM 866 C CA . GLN A 1 106 ? -10.206 -6.301 5.417 1.00 94.19 106 GLN A CA 1
ATOM 867 C C . GLN A 1 106 ? -10.306 -6.371 6.941 1.00 94.19 106 GLN A C 1
ATOM 869 O O . GLN A 1 106 ? -11.194 -7.017 7.497 1.00 94.19 106 GLN A O 1
ATOM 874 N N . SER A 1 107 ? -9.339 -5.769 7.632 1.00 92.31 107 SER A N 1
ATOM 875 C CA . SER A 1 107 ? -9.221 -5.949 9.074 1.00 92.31 107 SER A CA 1
ATOM 876 C C . SER A 1 107 ? -8.298 -4.929 9.727 1.00 92.31 107 SER A C 1
ATOM 878 O O . SER A 1 107 ? -7.240 -4.582 9.207 1.00 92.31 107 SER A O 1
ATOM 880 N N . GLU A 1 108 ? -8.656 -4.553 10.949 1.00 91.81 108 GLU A N 1
ATOM 881 C CA . GLU A 1 108 ? -7.884 -3.689 11.849 1.00 91.81 108 GLU A CA 1
ATOM 882 C C . GLU A 1 108 ? -6.723 -4.428 12.543 1.00 91.81 108 GLU A C 1
ATOM 884 O O . GLU A 1 108 ? -5.960 -3.850 13.314 1.00 91.81 108 GLU A O 1
ATOM 889 N N . ARG A 1 109 ? -6.573 -5.739 12.303 1.00 91.69 109 ARG A N 1
ATOM 890 C CA . ARG A 1 109 ? -5.629 -6.594 13.044 1.00 91.69 109 ARG A CA 1
ATOM 891 C C . ARG A 1 109 ? -4.175 -6.495 12.582 1.00 91.69 109 ARG A C 1
ATOM 893 O O . ARG A 1 109 ? -3.322 -7.128 13.200 1.00 91.69 109 ARG A O 1
ATOM 900 N N . SER A 1 110 ? -3.876 -5.740 11.525 1.00 93.81 110 SER A N 1
ATOM 901 C CA . SER A 1 110 ? -2.493 -5.585 11.063 1.00 93.81 110 SER A CA 1
ATOM 902 C C . SER A 1 110 ? -1.672 -4.710 12.016 1.00 93.81 110 SER A C 1
ATOM 904 O O . SER A 1 110 ? -2.176 -3.751 12.599 1.00 93.81 110 SER A O 1
ATOM 906 N N . ASN A 1 111 ? -0.377 -4.997 12.137 1.00 94.50 111 ASN A N 1
ATOM 907 C CA . ASN A 1 111 ? 0.541 -4.189 12.943 1.00 94.50 111 ASN A CA 1
ATOM 908 C C . ASN A 1 111 ? 0.658 -2.754 12.420 1.00 94.50 111 ASN A C 1
ATOM 910 O O . ASN A 1 111 ? 0.798 -1.823 13.205 1.00 94.50 111 ASN A O 1
ATOM 914 N N . PHE A 1 112 ? 0.523 -2.568 11.105 1.00 94.69 112 PHE A N 1
ATOM 915 C CA . PHE A 1 112 ? 0.438 -1.242 10.502 1.00 94.69 112 PHE A CA 1
ATOM 916 C C . PHE A 1 112 ? -0.793 -0.471 10.994 1.00 94.69 112 PHE A C 1
ATOM 918 O O . PHE A 1 112 ? -0.672 0.685 11.383 1.00 94.69 112 PHE A O 1
ATOM 925 N N . PHE A 1 113 ? -1.966 -1.114 11.030 1.00 94.69 113 PHE A N 1
ATOM 926 C CA . PHE A 1 113 ? -3.185 -0.476 11.526 1.00 94.69 113 PHE A CA 1
ATOM 927 C C . PHE A 1 113 ? -3.088 -0.143 13.018 1.00 94.69 113 PHE A C 1
ATOM 929 O O . PHE A 1 113 ? -3.506 0.933 13.429 1.00 94.69 113 PHE A O 1
ATOM 936 N N . ARG A 1 114 ? -2.472 -1.018 13.822 1.00 94.56 114 ARG A N 1
ATOM 937 C CA . ARG A 1 114 ? -2.200 -0.753 15.246 1.00 94.56 114 ARG A CA 1
ATOM 938 C C . ARG A 1 114 ? -1.304 0.467 15.443 1.00 94.56 114 ARG A C 1
ATOM 940 O O . ARG A 1 114 ? -1.637 1.331 16.245 1.00 94.56 114 ARG A O 1
ATOM 947 N N . PHE A 1 115 ? -0.221 0.566 14.674 1.00 95.56 115 PHE A N 1
ATOM 948 C CA . PHE A 1 115 ? 0.644 1.743 14.700 1.00 95.56 115 PHE A CA 1
ATOM 949 C C . PHE A 1 115 ? -0.121 3.013 14.299 1.00 95.56 115 PHE A C 1
ATOM 951 O O . PHE A 1 115 ? -0.066 4.012 15.013 1.00 95.56 115 PHE A O 1
ATOM 958 N N . LEU A 1 116 ? -0.891 2.970 13.201 1.00 94.19 116 LEU A N 1
ATOM 959 C CA . LEU A 1 116 ? -1.729 4.100 12.787 1.00 94.19 116 LEU A CA 1
ATOM 960 C C . LEU A 1 116 ? -2.748 4.481 13.862 1.00 94.19 116 LEU A C 1
ATOM 962 O O . LEU A 1 116 ? -3.005 5.666 14.048 1.00 94.19 116 LEU A O 1
ATOM 966 N N . PHE A 1 117 ? -3.311 3.506 14.575 1.00 93.50 117 PHE A N 1
ATOM 967 C CA . PHE A 1 117 ? -4.228 3.764 15.676 1.00 93.50 117 PHE A CA 1
ATOM 968 C C . PHE A 1 117 ? -3.553 4.554 16.792 1.00 93.50 117 PHE A C 1
ATOM 970 O O . PHE A 1 117 ? -4.060 5.609 17.173 1.00 93.50 117 PHE A O 1
ATOM 977 N N . THR A 1 118 ? -2.389 4.107 17.262 1.00 93.25 118 THR A N 1
ATOM 978 C CA . THR A 1 118 ? -1.607 4.825 18.277 1.00 93.25 118 THR A CA 1
ATOM 979 C C . THR A 1 118 ? -1.236 6.231 17.804 1.00 93.25 118 THR A C 1
ATOM 981 O O . THR A 1 118 ? -1.481 7.210 18.510 1.00 93.25 118 THR A O 1
ATOM 984 N N . LEU A 1 119 ? -0.716 6.344 16.577 1.00 93.38 119 LEU A N 1
ATOM 985 C CA . LEU A 1 119 ? -0.291 7.610 15.989 1.00 93.38 119 LEU A CA 1
ATOM 986 C C . LEU A 1 119 ? -1.463 8.593 15.890 1.00 93.38 119 LEU A C 1
ATOM 988 O O . LEU A 1 119 ? -1.401 9.692 16.430 1.00 93.38 119 LEU A O 1
ATOM 992 N N . LEU A 1 120 ? -2.558 8.200 15.240 1.00 92.31 120 LEU A N 1
ATOM 993 C CA . LEU A 1 120 ? -3.701 9.081 15.008 1.00 92.31 120 LEU A CA 1
ATOM 994 C C . LEU A 1 120 ? -4.468 9.394 16.290 1.00 92.31 120 LEU A C 1
ATOM 996 O O . LEU A 1 120 ? -5.000 10.494 16.391 1.00 92.31 120 LEU A O 1
ATOM 1000 N N . THR A 1 121 ? -4.489 8.498 17.280 1.00 93.56 121 THR A N 1
ATOM 1001 C CA . THR A 1 121 ? -5.075 8.803 18.597 1.00 93.56 121 THR A CA 1
ATOM 1002 C C . THR A 1 121 ? -4.337 9.958 19.266 1.00 93.56 121 THR A C 1
ATOM 1004 O O . THR A 1 121 ? -4.983 10.835 19.833 1.00 93.56 121 THR A O 1
ATOM 1007 N N . SER A 1 122 ? -3.009 10.031 19.129 1.00 91.06 122 SER A N 1
ATOM 1008 C CA . SER A 1 122 ? -2.236 11.146 19.688 1.00 91.06 122 SER A CA 1
ATOM 1009 C C . SER A 1 122 ? -2.534 12.502 19.025 1.00 91.06 122 SER A C 1
ATOM 1011 O O . SER A 1 122 ? -2.471 13.528 19.694 1.00 91.06 122 SER A O 1
ATOM 1013 N N . TYR A 1 123 ? -2.910 12.513 17.738 1.00 89.75 123 TYR A N 1
ATOM 1014 C CA . TYR A 1 123 ? -3.204 13.743 16.986 1.00 89.75 123 TYR A CA 1
ATOM 1015 C C . TYR A 1 123 ? -4.681 14.150 16.998 1.00 89.75 123 TYR A C 1
ATOM 1017 O O . TYR A 1 123 ? -4.996 15.336 17.038 1.00 89.75 123 TYR A O 1
ATOM 1025 N N . TYR A 1 124 ? -5.590 13.179 16.908 1.00 88.38 124 TYR A N 1
ATOM 1026 C CA . TYR A 1 124 ? -7.020 13.401 16.668 1.00 88.38 124 TYR A CA 1
ATOM 1027 C C . TYR A 1 124 ? -7.909 13.019 17.858 1.00 88.38 124 TYR A C 1
ATOM 1029 O O . TYR A 1 124 ? -9.118 13.259 17.798 1.00 88.38 124 TYR A O 1
ATOM 1037 N N . GLY A 1 125 ? -7.347 12.425 18.918 1.00 91.94 125 GLY A N 1
ATOM 1038 C CA . GLY A 1 125 ? -8.097 11.971 20.090 1.00 91.94 125 GLY A CA 1
ATOM 1039 C C . GLY A 1 125 ? -9.254 11.051 19.699 1.00 91.94 125 GLY A C 1
ATOM 1040 O O . GLY A 1 125 ? -9.080 10.106 18.927 1.00 91.94 125 GLY A O 1
ATOM 1041 N N . ASP A 1 126 ? -10.457 11.375 20.167 1.00 89.06 126 ASP A N 1
ATOM 1042 C CA . ASP A 1 126 ? -11.667 10.574 19.943 1.00 89.06 126 ASP A CA 1
ATOM 1043 C C . ASP A 1 126 ? -12.036 10.406 18.457 1.00 89.06 126 ASP A C 1
ATOM 1045 O O . ASP A 1 126 ? -12.612 9.386 18.069 1.00 89.06 126 ASP A O 1
ATOM 1049 N N . LYS A 1 127 ? -11.635 11.350 17.589 1.00 91.06 127 LYS A N 1
ATOM 1050 C CA . LYS A 1 127 ? -11.889 11.274 16.138 1.00 91.06 127 LYS A CA 1
ATOM 1051 C C . LYS A 1 127 ? -10.999 10.262 15.416 1.00 91.06 127 LYS A C 1
ATOM 1053 O O . LYS A 1 127 ? -11.268 9.927 14.261 1.00 91.06 127 LYS A O 1
ATOM 1058 N N . ALA A 1 128 ? -9.951 9.748 16.061 1.00 90.69 128 ALA A N 1
ATOM 1059 C CA . ALA A 1 128 ? -9.017 8.817 15.433 1.00 90.69 128 ALA A CA 1
ATOM 1060 C C . ALA A 1 128 ? -9.716 7.554 14.912 1.00 90.69 128 ALA A C 1
ATOM 1062 O O . ALA A 1 128 ? -9.407 7.098 13.813 1.00 90.69 128 ALA A O 1
ATOM 1063 N N . LYS A 1 129 ? -10.706 7.033 15.651 1.00 90.31 129 LYS A N 1
ATOM 1064 C CA . LYS A 1 129 ? -11.481 5.848 15.244 1.00 90.31 129 LYS A CA 1
ATOM 1065 C C . LYS A 1 129 ? -12.228 6.061 13.929 1.00 90.31 129 LYS A C 1
ATOM 1067 O O . LYS A 1 129 ? -12.190 5.192 13.063 1.00 90.31 129 LYS A O 1
ATOM 1072 N N . GLU A 1 130 ? -12.870 7.213 13.759 1.00 91.44 130 GLU A N 1
ATOM 1073 C CA . GLU A 1 130 ? -13.609 7.544 12.534 1.00 91.44 130 GLU A CA 1
ATOM 1074 C C . GLU A 1 130 ? -12.663 7.686 11.339 1.00 91.44 130 GLU A C 1
ATOM 1076 O O . GLU A 1 130 ? -12.910 7.119 10.272 1.00 91.44 130 GLU A O 1
ATOM 1081 N N . VAL A 1 131 ? -11.538 8.383 11.537 1.00 91.25 131 VAL A N 1
ATOM 1082 C CA . VAL A 1 131 ? -10.506 8.549 10.506 1.00 91.25 131 VAL A CA 1
ATOM 1083 C C . VAL A 1 131 ? -9.928 7.194 10.099 1.00 91.25 131 VAL A C 1
ATOM 1085 O O . VAL A 1 131 ? -9.813 6.910 8.909 1.00 91.25 131 VAL A O 1
ATOM 1088 N N . LEU A 1 132 ? -9.605 6.333 11.062 1.00 91.44 132 LEU A N 1
ATOM 1089 C CA . LEU A 1 132 ? -9.056 5.001 10.810 1.00 91.44 132 LEU A CA 1
ATOM 1090 C C . LEU A 1 132 ? -10.035 4.086 10.094 1.00 91.44 132 LEU A C 1
ATOM 1092 O O . LEU A 1 132 ? -9.634 3.399 9.158 1.00 91.44 132 LEU A O 1
ATOM 1096 N N . LYS A 1 133 ? -11.310 4.104 10.493 1.00 90.88 133 LYS A N 1
ATOM 1097 C CA . LYS A 1 133 ? -12.358 3.352 9.804 1.00 90.88 133 LYS A CA 1
ATOM 1098 C C . LYS A 1 133 ? -12.473 3.801 8.347 1.00 90.88 133 LYS A C 1
ATOM 1100 O O . LYS A 1 133 ? -12.448 2.960 7.452 1.00 90.88 133 LYS A O 1
ATOM 1105 N N . ARG A 1 134 ? -12.475 5.118 8.098 1.00 92.50 134 ARG A N 1
ATOM 1106 C CA . ARG A 1 134 ? -12.456 5.665 6.734 1.00 92.50 134 ARG A CA 1
ATOM 1107 C C . ARG A 1 134 ? -11.227 5.195 5.956 1.00 92.50 134 ARG A C 1
ATOM 1109 O O . ARG A 1 134 ? -11.375 4.757 4.824 1.00 92.50 134 ARG A O 1
ATOM 1116 N N . LEU A 1 135 ? -10.032 5.229 6.552 1.00 91.19 135 LEU A N 1
ATOM 1117 C CA . LEU A 1 135 ? -8.803 4.756 5.900 1.00 91.19 135 LEU A CA 1
ATOM 1118 C C . LEU A 1 135 ? -8.850 3.252 5.588 1.00 91.19 135 LEU A C 1
ATOM 1120 O O . LEU A 1 135 ? -8.437 2.839 4.505 1.00 91.19 135 LEU A O 1
ATOM 1124 N N . LEU A 1 136 ? -9.367 2.436 6.511 1.00 90.94 136 LEU A N 1
ATOM 1125 C CA . LEU A 1 136 ? -9.551 0.998 6.313 1.00 90.94 136 LEU A CA 1
ATOM 1126 C C . LEU A 1 136 ? -10.472 0.722 5.121 1.00 90.94 136 LEU A C 1
ATOM 1128 O O . LEU A 1 136 ? -10.194 -0.165 4.310 1.00 90.94 136 LEU A O 1
ATOM 1132 N N . GLU A 1 137 ? -11.568 1.472 5.026 1.00 89.19 137 GLU A N 1
ATOM 1133 C CA . GLU A 1 137 ? -12.562 1.353 3.967 1.00 89.19 137 GLU A CA 1
ATOM 1134 C C . GLU A 1 137 ? -12.018 1.865 2.632 1.00 89.19 137 GLU A C 1
ATOM 1136 O O . GLU A 1 137 ? -12.019 1.119 1.655 1.00 89.19 137 GLU A O 1
ATOM 1141 N N . GLU A 1 138 ? -11.499 3.085 2.585 1.00 90.38 138 GLU A N 1
ATOM 1142 C CA . GLU A 1 138 ? -11.055 3.762 1.364 1.00 90.38 138 GLU A CA 1
ATOM 1143 C C . GLU A 1 138 ? -9.858 3.062 0.709 1.00 90.38 138 GLU A C 1
ATOM 1145 O O . GLU A 1 138 ? -9.867 2.807 -0.495 1.00 90.38 138 GLU A O 1
ATOM 1150 N N . TYR A 1 139 ? -8.864 2.656 1.505 1.00 90.94 139 TYR A N 1
ATOM 1151 C CA . TYR A 1 139 ? -7.680 1.947 1.006 1.00 90.94 139 TYR A CA 1
ATOM 1152 C C . TYR A 1 139 ? -7.842 0.425 0.999 1.00 90.94 139 TYR A C 1
ATOM 1154 O O . TYR A 1 139 ? -6.915 -0.289 0.609 1.00 90.94 139 TYR A O 1
ATOM 1162 N N . ARG A 1 140 ? -9.005 -0.080 1.438 1.00 93.31 140 ARG A N 1
ATOM 1163 C CA . ARG A 1 140 ? -9.322 -1.513 1.530 1.00 93.31 140 ARG A CA 1
ATOM 1164 C C . ARG A 1 140 ? -8.238 -2.306 2.265 1.00 93.31 140 ARG A C 1
ATOM 1166 O O . ARG A 1 140 ? -7.889 -3.401 1.841 1.00 93.31 140 ARG A O 1
ATOM 1173 N N . LEU A 1 141 ? -7.664 -1.757 3.336 1.00 94.69 141 LEU A N 1
ATOM 1174 C CA . LEU A 1 141 ? -6.495 -2.358 3.986 1.00 94.69 141 LEU A CA 1
ATOM 1175 C C . LEU A 1 141 ? -6.820 -3.762 4.510 1.00 94.69 141 LEU A C 1
ATOM 1177 O O . LEU A 1 141 ? -7.715 -3.942 5.338 1.00 94.69 141 LEU A O 1
ATOM 1181 N N . GLY A 1 142 ? -6.073 -4.754 4.030 1.00 95.38 142 GLY A N 1
ATOM 1182 C CA . GLY A 1 142 ? -6.189 -6.127 4.505 1.00 95.38 142 GLY A CA 1
ATOM 1183 C C . GLY A 1 142 ? -5.206 -6.438 5.631 1.00 95.38 142 GLY A C 1
ATOM 1184 O O . GLY A 1 142 ? -4.179 -5.772 5.771 1.00 95.38 142 GLY A O 1
ATOM 1185 N N . ALA A 1 143 ? -5.477 -7.496 6.390 1.00 94.50 143 ALA A N 1
ATOM 1186 C CA . ALA A 1 143 ? -4.531 -8.081 7.331 1.00 94.50 143 ALA A CA 1
ATOM 1187 C C . ALA A 1 143 ? -4.375 -9.588 7.100 1.00 94.50 143 ALA A C 1
ATOM 1189 O O . ALA A 1 143 ? -5.342 -10.312 6.853 1.00 94.50 143 ALA A O 1
ATOM 1190 N N . THR A 1 144 ? -3.145 -10.073 7.212 1.00 91.88 144 THR A N 1
ATOM 1191 C CA . THR A 1 144 ? -2.851 -11.505 7.291 1.00 91.88 144 THR A CA 1
ATOM 1192 C C . THR A 1 144 ? -2.961 -11.999 8.737 1.00 91.88 144 THR A C 1
ATOM 1194 O O . THR A 1 144 ? -3.065 -11.220 9.686 1.00 91.88 144 THR A O 1
ATOM 1197 N N . ARG A 1 145 ? -2.927 -13.325 8.931 1.00 89.06 145 ARG A N 1
ATOM 1198 C CA . ARG A 1 145 ? -3.002 -13.941 10.270 1.00 89.06 145 ARG A CA 1
ATOM 1199 C C . ARG A 1 145 ? -1.797 -13.614 11.158 1.00 89.06 145 ARG A C 1
ATOM 1201 O O . ARG A 1 145 ? -1.954 -13.551 12.368 1.00 89.06 145 ARG A O 1
ATOM 1208 N N . ASP A 1 146 ? -0.629 -13.400 10.562 1.00 88.69 146 ASP A N 1
ATOM 1209 C CA . ASP A 1 146 ? 0.622 -13.009 11.224 1.00 88.69 146 ASP A CA 1
ATOM 1210 C C . ASP A 1 146 ? 0.762 -11.485 11.418 1.00 88.69 146 ASP A C 1
ATOM 1212 O O . ASP A 1 146 ? 1.806 -10.995 11.849 1.00 88.69 146 ASP A O 1
ATOM 1216 N N . GLY A 1 147 ? -0.296 -10.718 11.132 1.00 91.00 147 GLY A N 1
ATOM 1217 C CA . GLY A 1 147 ? -0.343 -9.280 11.393 1.00 91.00 147 GLY A CA 1
ATOM 1218 C C . GLY A 1 147 ? 0.317 -8.406 10.322 1.00 91.00 147 GLY A C 1
ATOM 1219 O O . GLY A 1 147 ? 0.432 -7.197 10.534 1.00 91.00 147 GLY A O 1
ATOM 1220 N N . SER A 1 148 ? 0.706 -8.956 9.166 1.00 92.75 148 SER A N 1
ATOM 1221 C CA . SER A 1 148 ? 1.108 -8.140 8.012 1.00 92.75 148 SER A CA 1
ATOM 1222 C C . SER A 1 148 ? -0.092 -7.398 7.434 1.00 92.75 148 SER A C 1
ATOM 1224 O O . SER A 1 148 ? -1.216 -7.900 7.426 1.00 92.75 148 SER A O 1
ATOM 1226 N N . VAL A 1 149 ? 0.152 -6.202 6.905 1.00 94.88 149 VAL A N 1
ATOM 1227 C CA . VAL A 1 149 ? -0.844 -5.459 6.128 1.00 94.88 149 VAL A CA 1
ATOM 1228 C C . VAL A 1 149 ? -0.806 -5.903 4.670 1.00 94.88 149 VAL A C 1
ATOM 1230 O O . VAL A 1 149 ? 0.262 -6.187 4.122 1.00 94.88 149 VAL A O 1
ATOM 1233 N N . ILE A 1 150 ? -1.972 -5.947 4.034 1.00 95.25 150 ILE A N 1
ATOM 1234 C CA . ILE A 1 150 ? -2.130 -6.174 2.601 1.00 95.25 150 ILE A CA 1
ATOM 1235 C C . ILE A 1 150 ? -2.580 -4.861 1.964 1.00 95.25 150 ILE A C 1
ATOM 1237 O O . ILE A 1 150 ? -3.685 -4.384 2.218 1.00 95.25 150 ILE A O 1
ATOM 1241 N N . PHE A 1 151 ? -1.731 -4.301 1.106 1.00 95.25 151 PHE A N 1
ATOM 1242 C CA . PHE A 1 151 ? -2.083 -3.177 0.244 1.00 95.25 151 PHE A CA 1
ATOM 1243 C C . PHE A 1 151 ? -2.572 -3.709 -1.099 1.00 95.25 151 PHE A C 1
ATOM 1245 O O . PHE A 1 151 ? -1.779 -4.207 -1.906 1.00 95.25 151 PHE A O 1
ATOM 1252 N N . TRP A 1 152 ? -3.880 -3.640 -1.328 1.00 94.88 152 TRP A N 1
ATOM 1253 C CA . TRP A 1 152 ? -4.484 -4.108 -2.569 1.00 94.88 152 TRP A CA 1
ATOM 1254 C C . TRP A 1 152 ? -4.226 -3.142 -3.724 1.00 94.88 152 TRP A C 1
ATOM 1256 O O . TRP A 1 152 ? -4.270 -1.925 -3.571 1.00 94.88 152 TRP A O 1
ATOM 1266 N N . GLN A 1 153 ? -3.965 -3.705 -4.899 1.00 92.75 153 GLN A N 1
ATOM 1267 C CA . GLN A 1 153 ? -3.887 -2.982 -6.160 1.00 92.75 153 GLN A CA 1
ATOM 1268 C C . GLN A 1 153 ? -5.163 -3.270 -6.940 1.00 92.75 153 GLN A C 1
ATOM 1270 O O . GLN A 1 153 ? -5.334 -4.353 -7.505 1.00 92.75 153 GLN A O 1
ATOM 1275 N N . ILE A 1 154 ? -6.067 -2.299 -6.925 1.00 91.19 154 ILE A N 1
ATOM 1276 C CA . ILE A 1 154 ? -7.359 -2.347 -7.602 1.00 91.19 154 ILE A CA 1
ATOM 1277 C C . ILE A 1 154 ? -7.298 -1.326 -8.733 1.00 91.19 154 ILE A C 1
ATOM 1279 O O . ILE A 1 154 ? -6.866 -0.193 -8.525 1.00 91.19 154 ILE A O 1
ATOM 1283 N N . ASP A 1 155 ? -7.653 -1.739 -9.946 1.00 89.25 155 ASP A N 1
ATOM 1284 C CA . ASP A 1 155 ? -7.642 -0.824 -11.083 1.00 89.25 155 ASP A CA 1
ATOM 1285 C C . ASP A 1 155 ? -8.860 0.114 -11.095 1.00 89.25 155 ASP A C 1
ATOM 1287 O O . ASP A 1 155 ? -9.789 -0.013 -10.299 1.00 89.25 155 ASP A O 1
ATOM 1291 N N . ARG A 1 156 ? -8.874 1.057 -12.044 1.00 88.88 156 ARG A N 1
ATOM 1292 C CA . ARG A 1 156 ? -9.956 2.045 -12.197 1.00 88.88 156 ARG A CA 1
ATOM 1293 C C . ARG A 1 156 ? -11.323 1.424 -12.506 1.00 88.88 156 ARG A C 1
ATOM 1295 O O . ARG A 1 156 ? -12.331 2.100 -12.359 1.00 88.88 156 ARG A O 1
ATOM 1302 N N . THR A 1 157 ? -11.360 0.164 -12.940 1.00 88.88 157 THR A N 1
ATOM 1303 C CA . THR A 1 157 ? -12.597 -0.587 -13.205 1.00 88.88 157 THR A CA 1
ATOM 1304 C C . THR A 1 157 ? -13.037 -1.437 -12.009 1.00 88.88 157 THR A C 1
ATOM 1306 O O . THR A 1 157 ? -13.971 -2.225 -12.127 1.00 88.88 157 THR A O 1
ATOM 1309 N N . GLY A 1 158 ? -12.366 -1.301 -10.859 1.00 87.06 158 GLY A N 1
ATOM 1310 C CA . GLY A 1 158 ? -12.674 -2.046 -9.640 1.00 87.06 158 GLY A CA 1
ATOM 1311 C C . GLY A 1 158 ? -12.131 -3.476 -9.632 1.00 87.06 158 GLY A C 1
ATOM 1312 O O . GLY A 1 158 ? -12.449 -4.245 -8.726 1.00 87.06 158 GLY A O 1
ATOM 1313 N N . LYS A 1 159 ? -11.308 -3.867 -10.614 1.00 90.06 159 LYS A N 1
ATOM 1314 C CA . LYS A 1 159 ? -10.778 -5.230 -10.680 1.00 90.06 159 LYS A CA 1
ATOM 1315 C C . LYS A 1 159 ? -9.489 -5.358 -9.874 1.00 90.06 159 LYS A C 1
ATOM 1317 O O . LYS A 1 159 ? -8.565 -4.552 -10.012 1.00 90.06 159 LYS A O 1
ATOM 1322 N N . VAL A 1 160 ? -9.405 -6.405 -9.054 1.00 92.25 160 VAL A N 1
ATOM 1323 C CA . VAL A 1 160 ? -8.249 -6.652 -8.182 1.00 92.25 160 VAL A CA 1
ATOM 1324 C C . VAL A 1 160 ? -7.120 -7.281 -8.992 1.00 92.25 160 VAL A C 1
ATOM 1326 O O . VAL A 1 160 ? -7.241 -8.398 -9.495 1.00 92.25 160 VAL A O 1
ATOM 1329 N N . ARG A 1 161 ? -6.004 -6.565 -9.114 1.00 90.31 161 ARG A N 1
ATOM 1330 C CA . ARG A 1 161 ? -4.811 -7.020 -9.838 1.00 90.31 161 ARG A CA 1
ATOM 1331 C C . ARG A 1 161 ? -3.933 -7.887 -8.950 1.00 90.31 161 ARG A C 1
ATOM 1333 O O . ARG A 1 161 ? -3.514 -8.964 -9.343 1.00 90.31 161 ARG A O 1
ATOM 1340 N N . THR A 1 162 ? -3.653 -7.423 -7.738 1.00 92.75 162 THR A N 1
ATOM 1341 C CA . THR A 1 162 ? -2.810 -8.125 -6.763 1.00 92.75 162 THR A CA 1
ATOM 1342 C C . THR A 1 162 ? -2.948 -7.472 -5.387 1.00 92.75 162 THR A C 1
ATOM 1344 O O . THR A 1 162 ? -3.643 -6.471 -5.237 1.00 92.75 162 THR A O 1
ATOM 1347 N N . GLY A 1 163 ? -2.270 -8.011 -4.377 1.00 92.81 163 GLY A N 1
ATOM 1348 C CA . GLY A 1 163 ? -2.065 -7.363 -3.086 1.00 92.81 163 GLY A CA 1
ATOM 1349 C C . GLY A 1 163 ? -0.616 -7.512 -2.641 1.00 92.81 163 GLY A C 1
ATOM 1350 O O . GLY A 1 163 ? -0.010 -8.570 -2.840 1.00 92.81 163 GLY A O 1
ATOM 1351 N N . LYS A 1 164 ? -0.050 -6.452 -2.065 1.00 92.38 164 LYS A N 1
ATOM 1352 C CA . LYS A 1 164 ? 1.301 -6.446 -1.503 1.00 92.38 164 LYS A CA 1
ATOM 1353 C C . LYS A 1 164 ? 1.228 -6.650 0.002 1.00 92.38 164 LYS A C 1
ATOM 1355 O O . LYS A 1 164 ? 0.660 -5.823 0.707 1.00 92.38 164 LYS A O 1
ATOM 1360 N N . VAL A 1 165 ? 1.833 -7.726 0.477 1.00 92.44 165 VAL A N 1
ATOM 1361 C CA . VAL A 1 165 ? 1.939 -8.069 1.893 1.00 92.44 165 VAL A CA 1
ATOM 1362 C C . VAL A 1 165 ? 3.184 -7.403 2.469 1.00 92.44 165 VAL A C 1
ATOM 1364 O O . VAL A 1 165 ? 4.281 -7.531 1.918 1.00 92.44 165 VAL A O 1
ATOM 1367 N N . MET A 1 166 ? 3.028 -6.647 3.552 1.00 91.38 166 MET A N 1
ATOM 1368 C CA . MET A 1 166 ? 4.132 -5.957 4.214 1.00 91.38 166 MET A CA 1
ATOM 1369 C C . MET A 1 166 ? 4.012 -6.030 5.734 1.00 91.38 166 MET A C 1
ATOM 1371 O O . MET A 1 166 ? 2.945 -5.793 6.292 1.00 91.38 166 MET A O 1
ATOM 1375 N N . GLN A 1 167 ? 5.136 -6.295 6.400 1.00 91.62 167 GLN A N 1
ATOM 1376 C CA . GLN A 1 167 ? 5.223 -6.317 7.856 1.00 91.62 167 GLN A CA 1
ATOM 1377 C C . GLN A 1 167 ? 5.742 -4.981 8.395 1.00 91.62 167 GLN A C 1
ATOM 1379 O O . GLN A 1 167 ? 6.694 -4.400 7.862 1.00 91.62 167 GLN A O 1
ATOM 1384 N N . TYR A 1 168 ? 5.128 -4.539 9.485 1.00 92.88 168 TYR A N 1
ATOM 1385 C CA . TYR A 1 168 ? 5.495 -3.344 10.234 1.00 92.88 168 TYR A CA 1
ATOM 1386 C C . TYR A 1 168 ? 5.636 -3.685 11.713 1.00 92.88 168 TYR A C 1
ATOM 1388 O O . TYR A 1 168 ? 4.948 -4.584 12.205 1.00 92.88 168 TYR A O 1
ATOM 1396 N N . ASN A 1 169 ? 6.518 -2.970 12.402 1.00 92.44 169 ASN A N 1
ATOM 1397 C CA . ASN A 1 169 ? 6.550 -2.951 13.855 1.00 92.44 169 ASN A CA 1
ATOM 1398 C C . ASN A 1 169 ? 5.376 -2.079 14.362 1.00 92.44 169 ASN A C 1
ATOM 1400 O O . ASN A 1 169 ? 5.233 -0.943 13.903 1.00 92.44 169 ASN A O 1
ATOM 1404 N N . PRO A 1 170 ? 4.498 -2.603 15.240 1.00 93.62 170 PRO A N 1
ATOM 1405 C CA . PRO A 1 170 ? 3.341 -1.860 15.740 1.00 93.62 170 PRO A CA 1
ATOM 1406 C C . PRO A 1 170 ? 3.693 -0.695 16.680 1.00 93.62 170 PRO A C 1
ATOM 1408 O O . PRO A 1 170 ? 2.841 0.164 16.888 1.00 93.62 170 PRO A O 1
ATOM 1411 N N . GLU A 1 171 ? 4.900 -0.662 17.250 1.00 93.12 171 GLU A N 1
ATOM 1412 C CA . GLU A 1 171 ? 5.302 0.365 18.221 1.00 93.12 171 GLU A CA 1
ATOM 1413 C C . GLU A 1 171 ? 5.811 1.639 17.541 1.00 93.12 171 GLU A C 1
ATOM 1415 O O . GLU A 1 171 ? 5.404 2.741 17.898 1.00 93.12 171 GLU A O 1
ATOM 1420 N N . ASP A 1 172 ? 6.672 1.490 16.534 1.00 93.06 172 ASP A N 1
ATOM 1421 C CA . ASP A 1 172 ? 7.388 2.606 15.905 1.00 93.06 172 ASP A CA 1
ATOM 1422 C C . ASP A 1 172 ? 7.044 2.805 14.418 1.00 93.06 172 ASP A C 1
ATOM 1424 O O . ASP A 1 172 ? 7.492 3.768 13.794 1.00 93.06 172 ASP A O 1
ATOM 1428 N N . GLY A 1 173 ? 6.256 1.900 13.828 1.00 92.06 173 GLY A N 1
ATOM 1429 C CA . GLY A 1 173 ? 5.855 1.973 12.427 1.00 92.06 173 GLY A CA 1
ATOM 1430 C C . GLY A 1 173 ? 6.981 1.679 11.435 1.00 92.06 173 GLY A C 1
ATOM 1431 O O . GLY A 1 173 ? 6.790 1.859 10.226 1.00 92.06 173 GLY A O 1
ATOM 1432 N N . HIS A 1 174 ? 8.145 1.199 11.884 1.00 92.19 174 HIS A N 1
ATOM 1433 C CA . HIS A 1 174 ? 9.218 0.819 10.975 1.00 92.19 174 HIS A CA 1
ATOM 1434 C C . HIS A 1 174 ? 8.852 -0.449 10.203 1.00 92.19 174 HIS A C 1
ATOM 1436 O O . HIS A 1 174 ? 8.345 -1.443 10.732 1.00 92.19 174 HIS A O 1
ATOM 1442 N N . ARG A 1 175 ? 9.137 -0.429 8.899 1.00 90.12 175 ARG A N 1
ATOM 1443 C CA . ARG A 1 175 ? 8.958 -1.599 8.039 1.00 90.12 175 ARG A CA 1
ATOM 1444 C C . ARG A 1 175 ? 10.013 -2.651 8.375 1.00 90.12 175 ARG A C 1
ATOM 1446 O O . ARG A 1 175 ? 11.205 -2.409 8.186 1.00 90.12 175 ARG A O 1
ATOM 1453 N N . ILE A 1 176 ? 9.566 -3.851 8.725 1.00 87.94 176 ILE A N 1
ATOM 1454 C CA . ILE A 1 176 ? 10.451 -4.982 9.006 1.00 87.94 176 ILE A CA 1
ATOM 1455 C C . ILE A 1 176 ? 10.888 -5.611 7.675 1.00 87.94 176 ILE A C 1
ATOM 1457 O O . ILE A 1 176 ? 10.063 -5.986 6.836 1.00 87.94 176 ILE A O 1
ATOM 1461 N N . LYS A 1 177 ? 12.204 -5.689 7.454 1.00 76.06 177 LYS A N 1
ATOM 1462 C CA . LYS A 1 177 ? 12.825 -6.318 6.280 1.00 76.06 177 LYS A CA 1
ATOM 1463 C C . LYS A 1 177 ? 13.662 -7.509 6.759 1.00 76.06 177 LYS A C 1
ATOM 1465 O O . LYS A 1 177 ? 14.715 -7.299 7.340 1.00 76.06 177 LYS A O 1
ATOM 1470 N N . GLY A 1 178 ? 13.210 -8.731 6.477 1.00 61.22 178 GLY A N 1
ATOM 1471 C CA . GLY A 1 178 ? 13.940 -9.963 6.802 1.00 61.22 178 GLY A CA 1
ATOM 1472 C C . GLY A 1 178 ? 13.451 -10.654 8.081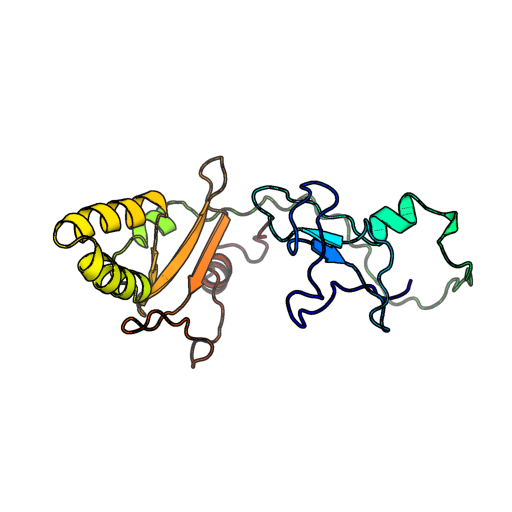 1.00 61.22 178 GLY A C 1
ATOM 1473 O O . GLY A 1 178 ? 13.369 -10.047 9.140 1.00 61.22 178 GLY A O 1
ATOM 1474 N N . GLY A 1 179 ? 13.111 -11.934 7.935 1.00 58.03 179 GLY A N 1
ATOM 1475 C CA . GLY A 1 179 ? 12.647 -12.883 8.956 1.00 58.03 179 GLY A CA 1
ATOM 1476 C C . GLY A 1 179 ? 12.413 -14.257 8.301 1.00 58.03 179 GLY A C 1
ATOM 1477 O O . GLY A 1 179 ? 12.473 -14.348 7.068 1.00 58.03 179 GLY A O 1
ATOM 1478 N N . GLN A 1 180 ? 12.144 -15.321 9.076 1.00 48.69 180 GLN A N 1
ATOM 1479 C CA . GLN A 1 180 ? 11.909 -16.692 8.560 1.00 48.69 180 GLN A CA 1
ATOM 1480 C C . GLN A 1 180 ? 10.851 -16.757 7.434 1.00 48.69 180 GLN A C 1
ATOM 1482 O O . GLN A 1 180 ? 10.893 -17.640 6.582 1.00 48.69 180 GLN A O 1
ATOM 1487 N N . THR A 1 181 ? 9.936 -15.788 7.371 1.00 47.34 181 THR A N 1
ATOM 1488 C CA . THR A 1 181 ? 8.924 -15.607 6.319 1.00 47.34 181 THR A CA 1
ATOM 1489 C C . THR A 1 181 ? 9.413 -14.733 5.154 1.00 47.34 181 THR A C 1
ATOM 1491 O O . THR A 1 181 ? 8.665 -13.950 4.579 1.00 47.34 181 THR A O 1
ATOM 1494 N N . SER A 1 182 ? 10.669 -14.888 4.724 1.00 44.75 182 SER A N 1
ATOM 1495 C CA . SER A 1 182 ? 11.202 -14.228 3.512 1.00 44.75 182 SER A CA 1
ATOM 1496 C C . SER A 1 182 ? 10.640 -14.797 2.194 1.00 44.75 182 SER A C 1
ATOM 1498 O O . SER A 1 182 ? 11.067 -14.413 1.105 1.00 44.75 182 SER A O 1
ATOM 1500 N N . ALA A 1 183 ? 9.660 -15.698 2.252 1.00 50.25 183 ALA A N 1
ATOM 1501 C CA . ALA A 1 183 ? 9.100 -16.350 1.082 1.00 50.25 183 ALA A CA 1
ATOM 1502 C C . ALA A 1 183 ? 7.771 -15.705 0.659 1.00 50.25 183 ALA A C 1
ATOM 1504 O O . ALA A 1 183 ? 6.700 -16.199 0.992 1.00 50.25 183 ALA A O 1
ATOM 1505 N N . VAL A 1 184 ? 7.881 -14.702 -0.221 1.00 55.44 184 VAL A N 1
ATOM 1506 C CA . VAL A 1 184 ? 6.822 -14.222 -1.133 1.00 55.44 184 VAL A CA 1
ATOM 1507 C C . VAL A 1 184 ? 5.765 -13.288 -0.512 1.00 55.44 184 VAL A C 1
ATOM 1509 O O . VAL A 1 184 ? 4.782 -13.711 0.080 1.00 55.44 184 VAL A O 1
ATOM 1512 N N . ASN A 1 185 ? 5.924 -11.991 -0.800 1.00 81.38 185 ASN A N 1
ATOM 1513 C CA . ASN A 1 185 ? 5.131 -10.869 -0.271 1.00 81.38 185 ASN A CA 1
ATOM 1514 C C . ASN A 1 185 ? 3.963 -10.426 -1.174 1.00 81.38 185 ASN A C 1
ATOM 1516 O O . ASN A 1 185 ? 3.499 -9.292 -1.075 1.00 81.38 185 ASN A O 1
ATOM 1520 N N . TRP A 1 186 ? 3.526 -11.259 -2.114 1.00 89.44 186 TRP A N 1
ATOM 1521 C CA . TRP A 1 186 ? 2.475 -10.893 -3.065 1.00 89.44 186 TRP A CA 1
ATOM 1522 C C . TRP A 1 186 ? 1.354 -11.919 -3.045 1.00 89.44 186 TRP A C 1
ATOM 1524 O O . TRP A 1 186 ? 1.612 -13.119 -3.151 1.00 89.44 186 TRP A O 1
ATOM 1534 N N . ILE A 1 187 ? 0.110 -11.445 -2.961 1.00 90.81 187 ILE A N 1
ATOM 1535 C CA . ILE A 1 187 ? -1.067 -12.310 -2.840 1.00 90.81 187 ILE A CA 1
ATOM 1536 C C . ILE A 1 187 ? -1.182 -13.268 -4.027 1.00 90.81 187 ILE A C 1
ATOM 1538 O O . ILE A 1 187 ? -1.392 -14.454 -3.807 1.00 90.81 187 ILE A O 1
ATOM 1542 N N . HIS A 1 188 ? -0.984 -12.814 -5.269 1.00 88.69 188 HIS A N 1
ATOM 1543 C CA . HIS A 1 188 ? -1.083 -13.710 -6.430 1.00 88.69 188 HIS A CA 1
ATOM 1544 C C . HIS A 1 188 ? -0.082 -14.872 -6.353 1.00 88.69 188 HIS A C 1
ATOM 1546 O O . HIS A 1 188 ? -0.420 -16.006 -6.673 1.00 88.69 188 HIS A O 1
ATOM 1552 N N . SER A 1 189 ? 1.130 -14.625 -5.860 1.00 87.19 189 SER A N 1
ATOM 1553 C CA . SER A 1 189 ? 2.145 -15.663 -5.693 1.00 87.19 189 SER A CA 1
ATOM 1554 C C . SER A 1 189 ? 1.822 -16.617 -4.536 1.00 87.19 189 SER A C 1
ATOM 1556 O O . SER A 1 189 ? 2.119 -17.807 -4.633 1.00 87.19 189 SER A O 1
ATOM 1558 N N . ILE A 1 190 ? 1.173 -16.134 -3.467 1.00 85.75 190 ILE A N 1
ATOM 1559 C CA . ILE A 1 190 ? 0.627 -16.986 -2.394 1.00 85.75 190 ILE A CA 1
ATOM 1560 C C . ILE A 1 190 ? -0.499 -17.873 -2.945 1.00 85.75 190 ILE A C 1
ATOM 1562 O O . ILE A 1 190 ? -0.476 -19.086 -2.749 1.00 85.75 190 ILE A O 1
ATOM 1566 N N . LEU A 1 191 ? -1.446 -17.294 -3.687 1.00 85.94 191 LEU A N 1
ATOM 1567 C CA . LEU A 1 191 ? -2.584 -18.017 -4.258 1.00 85.94 191 LEU A CA 1
ATOM 1568 C C . LEU A 1 191 ? -2.159 -19.037 -5.324 1.00 85.94 191 LEU A C 1
ATOM 1570 O O . LEU A 1 191 ? -2.729 -20.125 -5.383 1.00 85.94 191 LEU A O 1
ATOM 1574 N N . LYS A 1 192 ? -1.123 -18.738 -6.118 1.00 84.31 192 LYS A N 1
ATOM 1575 C CA . LYS A 1 192 ? -0.493 -19.709 -7.026 1.00 84.31 192 LYS A CA 1
ATOM 1576 C C . LYS A 1 192 ? 0.105 -20.895 -6.277 1.00 84.31 192 LYS A C 1
ATOM 1578 O O . LYS A 1 192 ? -0.162 -22.037 -6.630 1.00 84.31 192 LYS A O 1
ATOM 1583 N N . LYS A 1 193 ? 0.871 -20.647 -5.205 1.00 84.06 193 LYS A N 1
ATOM 1584 C CA . LYS A 1 193 ? 1.426 -21.725 -4.361 1.00 84.06 193 LYS A CA 1
ATOM 1585 C C . LYS A 1 193 ? 0.333 -22.593 -3.734 1.00 84.06 193 LYS A C 1
ATOM 1587 O O . LYS A 1 193 ? 0.520 -23.794 -3.588 1.00 84.06 193 LYS A O 1
ATOM 1592 N N . GLN A 1 194 ? -0.807 -21.992 -3.396 1.00 83.62 194 GLN A N 1
ATOM 1593 C CA . GLN A 1 194 ? -1.993 -22.689 -2.892 1.00 83.62 194 GLN A CA 1
ATOM 1594 C C . GLN A 1 194 ? -2.827 -23.364 -3.996 1.00 83.62 194 GLN A C 1
ATOM 1596 O O . GLN A 1 194 ? -3.854 -23.957 -3.683 1.00 83.62 194 GLN A O 1
ATOM 1601 N N . ARG A 1 195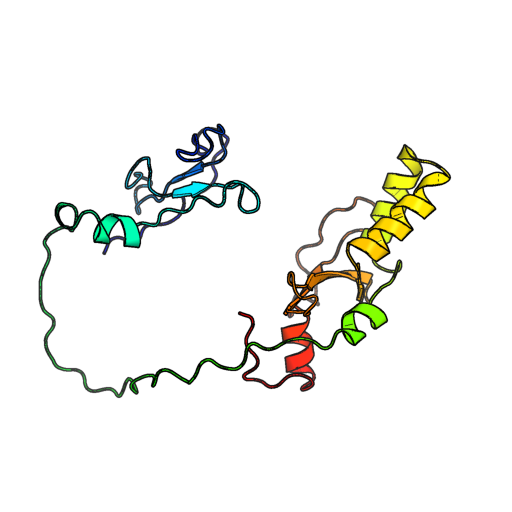 ? -2.407 -23.280 -5.269 1.00 82.12 195 ARG A N 1
ATOM 1602 C CA . ARG A 1 195 ? -3.125 -23.798 -6.449 1.00 82.12 195 ARG A CA 1
ATOM 1603 C C . ARG A 1 195 ? -4.544 -23.237 -6.617 1.00 82.12 195 ARG A C 1
ATOM 1605 O O . ARG A 1 195 ? -5.388 -23.862 -7.247 1.00 82.12 195 ARG A O 1
ATOM 1612 N N . VAL A 1 196 ? -4.802 -22.051 -6.062 1.00 84.50 196 VAL A N 1
ATOM 1613 C CA . VAL A 1 196 ? -6.061 -21.310 -6.247 1.00 84.50 196 VAL A CA 1
ATOM 1614 C C . VAL A 1 196 ? -6.060 -20.586 -7.591 1.00 84.50 196 VAL A C 1
ATOM 1616 O O . VAL A 1 196 ? -7.073 -20.547 -8.281 1.00 84.50 196 VAL A O 1
ATOM 1619 N N . LEU A 1 197 ? -4.923 -19.989 -7.954 1.00 82.38 197 LEU A N 1
ATOM 1620 C CA . LEU A 1 197 ? -4.715 -19.382 -9.265 1.00 82.38 197 LEU A CA 1
ATOM 1621 C C . LEU A 1 197 ? -3.905 -20.329 -10.144 1.00 82.38 197 LEU A C 1
ATOM 1623 O O . LEU A 1 197 ? -3.014 -21.025 -9.652 1.00 82.38 197 LEU A O 1
ATOM 1627 N N . ALA A 1 198 ? -4.185 -20.303 -11.445 1.00 76.38 198 ALA A N 1
ATOM 1628 C CA . ALA A 1 198 ? -3.432 -21.060 -12.431 1.00 76.38 198 ALA A CA 1
ATOM 1629 C C . ALA A 1 198 ? -1.952 -20.628 -12.466 1.00 76.38 198 ALA A C 1
ATOM 1631 O O . ALA A 1 198 ? -1.608 -19.470 -12.195 1.00 76.38 198 ALA A O 1
ATOM 1632 N N . GLU A 1 199 ? -1.053 -21.559 -12.790 1.00 72.44 199 GLU A N 1
ATOM 1633 C CA . GLU A 1 199 ? 0.392 -21.287 -12.817 1.00 72.44 199 GLU A CA 1
ATOM 1634 C C . GLU A 1 199 ? 0.766 -20.239 -13.875 1.00 72.44 199 GLU A C 1
ATOM 1636 O O . GLU A 1 199 ? 1.657 -19.411 -13.647 1.00 72.44 199 GLU A O 1
ATOM 1641 N N . ASP A 1 200 ? 0.021 -20.216 -14.980 1.00 74.12 200 ASP A N 1
ATOM 1642 C CA . ASP A 1 200 ? 0.141 -19.280 -16.095 1.00 74.12 200 ASP A CA 1
ATOM 1643 C C . ASP A 1 200 ? -0.535 -17.922 -15.844 1.00 74.12 200 ASP A C 1
ATOM 1645 O O . ASP A 1 200 ? -0.425 -17.035 -16.688 1.00 74.12 200 ASP A O 1
ATOM 1649 N N . TRP A 1 201 ? -1.177 -17.713 -14.685 1.00 80.31 201 TRP A N 1
ATOM 1650 C CA . TRP A 1 201 ? -1.740 -16.414 -14.304 1.00 80.31 201 TRP A CA 1
ATOM 1651 C C . TRP A 1 201 ? -0.638 -15.349 -14.343 1.00 80.31 201 TRP A C 1
ATOM 1653 O O . TRP A 1 201 ? 0.416 -15.515 -13.727 1.00 80.31 201 TRP A O 1
ATOM 1663 N N . GLN A 1 202 ? -0.843 -14.243 -15.050 1.00 72.94 202 GLN A N 1
ATOM 1664 C CA . GLN A 1 202 ? 0.165 -13.187 -15.169 1.00 72.94 202 GLN A CA 1
ATOM 1665 C C . GLN A 1 202 ? -0.335 -11.883 -14.564 1.00 72.94 202 GLN A C 1
ATOM 1667 O O . GLN A 1 202 ? -1.466 -11.459 -14.807 1.00 72.94 202 GLN A O 1
ATOM 1672 N N . LEU A 1 203 ? 0.551 -11.252 -13.791 1.00 73.81 203 LEU A N 1
ATOM 1673 C CA . LEU A 1 203 ? 0.413 -9.855 -13.412 1.00 73.81 203 LEU A CA 1
ATOM 1674 C C . LEU A 1 203 ? 0.743 -9.026 -14.659 1.00 73.81 203 LEU A C 1
ATOM 1676 O O . LEU A 1 203 ? 1.836 -9.180 -15.202 1.00 73.81 203 LEU A O 1
ATOM 1680 N N . SER A 1 204 ? -0.206 -8.214 -15.123 1.00 57.34 204 SER A N 1
ATOM 1681 C CA . SER A 1 204 ? 0.029 -7.233 -16.193 1.00 57.34 204 SER A CA 1
ATOM 1682 C C . SER A 1 204 ? 0.724 -5.985 -15.676 1.00 57.34 204 SER A C 1
ATOM 1684 O O . SER A 1 204 ? 0.553 -5.667 -14.478 1.00 57.34 204 SER A O 1
#

InterPro domains:
  IPR045951 Domain of unknown function DUF6371 [PF19898] (111-196)
  IPR047731 Zinc beta-ribbon finger, putative [NF040506] (4-59)
  IPR047731 Zinc beta-ribbon finger, putative [PF21957] (3-66)

pLDDT: mean 81.4, std 17.33, range [32.91, 95.56]

Foldseek 3Di:
DFDWDWQDDPDQVQAAQAPQPRDRRQWIATAGPVRHGPDPNATAGNPCVPRVDHHHPVNVCVVCVVPPPDDDDDDDDDDDDDPDPPDPDDPDPADFDPCVVLVVFQDCQALLSLLQLVVQCVVPPPCSVVVSVCCSVVQSWGADPVRWIWRWDADPVRTTLKTFTWHAHSHPRDTDDDDPPPPDGIGVVVCVVVVVDDPPRDRD